Protein AF-0000000076551153 (afdb_homodimer)

Organism: NCBI:txid570835

Solvent-accessible surface area (backbone atoms only — not comparable to full-atom values): 17740 Å² total; per-residue (Å²): 111,58,54,55,41,50,50,52,33,38,46,48,10,35,42,33,44,50,37,38,56,38,53,56,90,49,61,92,62,43,50,71,40,68,90,47,64,82,49,70,23,49,37,53,44,45,47,47,38,35,36,40,48,44,48,53,45,27,34,57,72,51,81,82,66,78,67,81,90,59,59,58,71,55,32,55,52,46,38,28,50,52,51,41,51,49,38,49,40,40,61,71,58,54,58,64,54,94,56,51,73,65,43,47,45,47,11,43,52,43,50,39,36,14,49,29,26,36,38,34,49,49,26,20,60,71,72,54,58,62,78,79,64,42,49,69,66,40,81,73,42,63,86,53,30,54,84,86,56,73,73,82,41,68,51,62,93,77,49,84,79,63,131,111,58,54,56,41,51,50,50,34,38,45,48,10,35,41,34,44,49,38,40,57,36,53,57,90,50,60,91,64,42,49,70,39,68,90,47,63,82,50,71,23,49,37,54,43,46,48,46,38,35,37,40,50,43,47,53,44,27,33,56,73,51,80,82,66,79,68,78,90,58,59,58,70,56,30,55,53,48,37,28,49,51,51,41,51,48,39,48,38,42,61,71,59,54,57,64,55,95,55,51,74,66,42,46,44,48,10,42,51,42,50,39,35,14,49,29,26,36,39,35,50,49,26,21,58,72,74,53,59,61,78,80,64,41,48,69,66,40,84,72,42,63,85,53,31,54,84,86,56,72,74,82,38,69,52,62,93,73,54,83,78,63,130

Nearest PDB structures (foldseek):
  2f22-assembly1_A  TM=7.184E-01  e=1.800E-02  Halalkalibacterium halodurans
  6iz2-assembly1_A  TM=7.669E-01  e=1.111E-01  Deinococcus radiodurans R1 = ATCC 13939 = DSM 20539
  2qe9-assembly1_B  TM=7.394E-01  e=1.685E-01  Bacillus subtilis
  2qe9-assembly1_A  TM=6.259E-01  e=8.447E-01  Bacillus subtilis
  5cog-assembly1_A  TM=4.118E-01  e=4.020E+00  Saccharomyces cerevisiae

Sequence (326 aa):
MDEKRMMLRHFLAALAYRTQKALRDAPPDFADFRAGGKVRTPHELVSHMDSVLGYSRTFFIGGSYRPPVLPFNDAVAHFHEIVEDLARHLEQGSEFQGITAEVLLQGPFSDAMTHAGQLAMLRRLAGDPVAPENFIFAAIHPENLGPDQPLPVSPDKDWPEKPMDEKRMMLRHFLAALAYRTQKALRDAPPDFADFRAGGKVRTPHELVSHMDSVLGYSRTFFIGGSYRPPVLPFNDAVAHFHEIVEDLARHLEQGSEFQGITAEVLLQGPFSDAMTHAGQLAMLRRLAGDPVAPENFIFAAIHPENLGPDQPLPVSPDKDWPEKP

pLDDT: mean 93.08, std 12.59, range [37.78, 98.88]

InterPro domains:
  IPR034660 DinB/YfiT-like putative metalloenzymes [SSF109854] (1-130)

Secondary structure (DSSP, 8-state):
--HHHHHHHHHHHHHHHHHHHHHTT--TTGGG---STTPPPHHHHHHHHHHHHHHHHHHHH-S--------HHHHHHHHHHHHHHHHHHHHHTPPPSS--HHHHIIIIIHHHHHHHHHHHHHHHHTT-PPPP--TTSS---TT--SS-PPPP----TT-TT--/--HHHHHHHHHHHHHHHHHHHHHTT--TTGGG---STTPPPHHHHHHHHHHHHHHHHHHHH-S--------HHHHHHHHHHHHHHHHHHHHHTPPPSS--HHHHIIIIIHHHHHHHHHHHHHHHHTT-PPPP--TTSS---TT--SS-PPPP----TT-TT--

Foldseek 3Di:
DDPLLVVVLLLLLVLLQLLLLLVPPFDPCQQVDDLDPPDDGVQRLLQVLLQLLQQLVCQQVNDDDDGDDDPRVVSNQVSLVSSVVSNVSSVVVGDGHPDDSVCSCVGSSVVSSVSSVVSQVSSVSVVHHRDDADCVPAPGDSVDSGSPGDDGDPPDPPPPVDD/DDPLLVVVLLLLLVLLQLLLLLVPPFDPCQQVDDLDPPDDGVQRLLQVLLQLLQQLVCQQVNDDDDGDDDPRVVSNQSSLVSSVVSNVSSVVVGDGHPDDSVCSCVGSSVVSSVSSVVSQVSSVSVVHHRDDADCVPAPGDSVDSGSPGDDGDHDDPPPPVHD

Radius of gyration: 18.29 Å; Cα contacts (8 Å, |Δi|>4): 482; chains: 2; bounding box: 44×49×40 Å

Structure (mmCIF, N/CA/C/O backbone):
data_AF-0000000076551153-model_v1
#
loop_
_entity.id
_entity.type
_entity.pdbx_description
1 polymer 'DinB family protein'
#
loop_
_atom_site.group_PDB
_atom_site.id
_atom_site.type_symbol
_atom_site.label_atom_id
_atom_site.label_alt_id
_atom_site.label_comp_id
_atom_site.label_asym_id
_atom_site.label_entity_id
_atom_site.label_seq_id
_atom_site.pdbx_PDB_ins_code
_atom_site.Cartn_x
_atom_site.Cartn_y
_atom_site.Cartn_z
_atom_site.occupancy
_atom_site.B_iso_or_equiv
_atom_site.auth_seq_id
_atom_site.auth_comp_id
_atom_site.auth_asym_id
_atom_site.auth_atom_id
_atom_site.pdbx_PDB_model_num
ATOM 1 N N . MET A 1 1 ? -22.734 -8.797 -5.906 1 88.81 1 MET A N 1
ATOM 2 C CA . MET A 1 1 ? -21.578 -8.656 -5.035 1 88.81 1 MET A CA 1
ATOM 3 C C . MET A 1 1 ? -21.859 -7.695 -3.889 1 88.81 1 MET A C 1
ATOM 5 O O . MET A 1 1 ? -22.422 -6.621 -4.102 1 88.81 1 MET A O 1
ATOM 9 N N . ASP A 1 2 ? -21.578 -8.219 -2.723 1 94.12 2 ASP A N 1
ATOM 10 C CA . ASP A 1 2 ? -21.766 -7.309 -1.599 1 94.12 2 ASP A CA 1
ATOM 11 C C . ASP A 1 2 ? -20.734 -6.18 -1.626 1 94.12 2 ASP A C 1
ATOM 13 O O . ASP A 1 2 ? -19.734 -6.266 -2.344 1 94.12 2 ASP A O 1
ATOM 17 N N . GLU A 1 3 ? -20.953 -5.133 -0.89 1 97.25 3 GLU A N 1
ATOM 18 C CA . GLU A 1 3 ? -20.172 -3.9 -0.974 1 97.25 3 GLU A CA 1
ATOM 19 C C . GLU A 1 3 ? -18.719 -4.125 -0.526 1 97.25 3 GLU A C 1
ATOM 21 O O . GLU A 1 3 ? -17.797 -3.498 -1.048 1 97.25 3 GLU A O 1
ATOM 26 N N . LYS A 1 4 ? -18.531 -4.984 0.473 1 98.12 4 LYS A N 1
ATOM 27 C CA . LYS A 1 4 ? -17.156 -5.277 0.911 1 98.12 4 LYS A CA 1
ATOM 28 C C . LYS A 1 4 ? -16.359 -5.938 -0.205 1 98.12 4 LYS A C 1
ATOM 30 O O . LYS A 1 4 ? -15.203 -5.57 -0.444 1 98.12 4 LYS A O 1
ATOM 35 N N . ARG A 1 5 ? -16.969 -6.836 -0.904 1 98.12 5 ARG A N 1
ATOM 36 C CA . ARG A 1 5 ? -16.312 -7.516 -2.021 1 98.12 5 ARG A CA 1
ATOM 37 C C . ARG A 1 5 ? -16.047 -6.551 -3.172 1 98.12 5 ARG A C 1
ATOM 39 O O . ARG A 1 5 ? -15.031 -6.656 -3.852 1 98.12 5 ARG A O 1
ATOM 46 N N . MET A 1 6 ? -16.953 -5.633 -3.385 1 98.06 6 MET A N 1
ATOM 47 C CA . MET A 1 6 ? -16.75 -4.621 -4.418 1 98.06 6 MET A CA 1
ATOM 48 C C . MET A 1 6 ? -15.508 -3.777 -4.121 1 98.06 6 MET A C 1
ATOM 50 O O . MET A 1 6 ? -14.719 -3.482 -5.02 1 98.06 6 MET A O 1
ATOM 54 N N . MET A 1 7 ? -15.328 -3.463 -2.834 1 98.62 7 MET A N 1
ATOM 55 C CA . MET A 1 7 ? -14.172 -2.668 -2.422 1 98.62 7 MET A CA 1
ATOM 56 C C . MET A 1 7 ? -12.883 -3.463 -2.578 1 98.62 7 MET A C 1
ATOM 58 O O . MET A 1 7 ? -11.867 -2.926 -3.025 1 98.62 7 MET A O 1
ATOM 62 N N . LEU A 1 8 ? -12.961 -4.73 -2.232 1 98.81 8 LEU A N 1
ATOM 63 C CA . LEU A 1 8 ? -11.789 -5.59 -2.371 1 98.81 8 LEU A CA 1
ATOM 64 C C . LEU A 1 8 ? -11.398 -5.742 -3.836 1 98.81 8 LEU A C 1
ATOM 66 O O . LEU A 1 8 ? -10.211 -5.684 -4.176 1 98.81 8 LEU A O 1
ATOM 70 N N . ARG A 1 9 ? -12.383 -5.949 -4.66 1 98.69 9 ARG A N 1
ATOM 71 C CA . ARG A 1 9 ? -12.117 -6.098 -6.09 1 98.69 9 ARG A CA 1
ATOM 72 C C . ARG A 1 9 ? -11.531 -4.816 -6.676 1 98.69 9 ARG A C 1
ATOM 74 O O . ARG A 1 9 ? -10.602 -4.863 -7.484 1 98.69 9 ARG A O 1
ATOM 81 N N . HIS A 1 10 ? -12.062 -3.717 -6.316 1 98.75 10 HIS A N 1
ATOM 82 C CA . HIS A 1 10 ? -11.539 -2.434 -6.77 1 98.75 10 HIS A CA 1
ATOM 83 C C . HIS A 1 10 ? -10.109 -2.215 -6.277 1 98.75 10 HIS A C 1
ATOM 85 O O . HIS A 1 10 ? -9.273 -1.679 -7.004 1 98.75 10 HIS A O 1
ATOM 91 N N . PHE A 1 11 ? -9.828 -2.639 -5.066 1 98.88 11 PHE A N 1
ATOM 92 C CA . PHE A 1 11 ? -8.484 -2.549 -4.516 1 98.88 11 PHE A CA 1
ATOM 93 C C . PHE A 1 11 ? -7.5 -3.373 -5.34 1 98.88 11 PHE A C 1
ATOM 95 O O . PHE A 1 11 ? -6.379 -2.934 -5.605 1 98.88 11 PHE A O 1
ATOM 102 N N . LEU A 1 12 ? -7.957 -4.535 -5.742 1 98.88 12 LEU A N 1
ATOM 103 C CA . LEU A 1 12 ? -7.117 -5.375 -6.586 1 98.88 12 LEU A CA 1
ATOM 104 C C . LEU A 1 12 ? -6.824 -4.688 -7.918 1 98.88 12 LEU A C 1
ATOM 106 O O . LEU A 1 12 ? -5.727 -4.816 -8.461 1 98.88 12 LEU A O 1
ATOM 110 N N . ALA A 1 13 ? -7.797 -3.975 -8.43 1 98.81 13 ALA A N 1
ATOM 111 C CA . ALA A 1 13 ? -7.578 -3.211 -9.656 1 98.81 13 ALA A CA 1
ATOM 112 C C . ALA A 1 13 ? -6.547 -2.109 -9.438 1 98.81 13 ALA A C 1
ATOM 114 O O . ALA A 1 13 ? -5.68 -1.886 -10.289 1 98.81 13 ALA A O 1
ATOM 115 N N . ALA A 1 14 ? -6.648 -1.441 -8.328 1 98.75 14 ALA A N 1
ATOM 116 C CA . ALA A 1 14 ? -5.668 -0.414 -7.992 1 98.75 14 ALA A CA 1
ATOM 117 C C . ALA A 1 14 ? -4.273 -1.017 -7.84 1 98.75 14 ALA A C 1
ATOM 119 O O . ALA A 1 14 ? -3.281 -0.418 -8.266 1 98.75 14 ALA A O 1
ATOM 120 N N . LEU A 1 15 ? -4.203 -2.18 -7.227 1 98.88 15 LEU A N 1
ATOM 121 C CA . LEU A 1 15 ? -2.943 -2.898 -7.059 1 98.88 15 LEU A CA 1
ATOM 122 C C . LEU A 1 15 ? -2.326 -3.24 -8.414 1 98.88 15 LEU A C 1
ATOM 124 O O . LEU A 1 15 ? -1.136 -3.008 -8.633 1 98.88 15 LEU A O 1
ATOM 128 N N . ALA A 1 16 ? -3.162 -3.77 -9.289 1 98.75 16 ALA A N 1
ATOM 129 C CA . ALA A 1 16 ? -2.695 -4.105 -10.633 1 98.75 16 ALA A CA 1
ATOM 130 C C . ALA A 1 16 ? -2.16 -2.869 -11.352 1 98.75 16 ALA A C 1
ATOM 132 O O . ALA A 1 16 ? -1.085 -2.91 -11.953 1 98.75 16 ALA A O 1
ATOM 133 N N . TYR A 1 17 ? -2.859 -1.813 -11.25 1 98.44 17 TYR A N 1
ATOM 134 C CA . TYR A 1 17 ? -2.516 -0.561 -11.914 1 98.44 17 TYR A CA 1
ATOM 135 C C . TYR A 1 17 ? -1.183 -0.023 -11.406 1 98.44 17 TYR A C 1
ATOM 137 O O . TYR A 1 17 ? -0.283 0.271 -12.203 1 98.44 17 TYR A O 1
ATOM 145 N N . ARG A 1 18 ? -1.032 0.07 -10.109 1 98.12 18 ARG A N 1
ATOM 146 C CA . ARG A 1 18 ? 0.163 0.66 -9.516 1 98.12 18 ARG A CA 1
ATOM 147 C C . ARG A 1 18 ? 1.383 -0.225 -9.742 1 98.12 18 ARG A C 1
ATOM 149 O O . ARG A 1 18 ? 2.488 0.278 -9.961 1 98.12 18 ARG A O 1
ATOM 156 N N . THR A 1 19 ? 1.166 -1.536 -9.648 1 98.56 19 THR A N 1
ATOM 157 C CA . THR A 1 19 ? 2.27 -2.457 -9.898 1 98.56 19 THR A CA 1
ATOM 158 C C . THR A 1 19 ? 2.75 -2.346 -11.344 1 98.56 19 THR A C 1
ATOM 160 O O . THR A 1 19 ? 3.951 -2.225 -11.594 1 98.56 19 THR A O 1
ATOM 163 N N . GLN A 1 20 ? 1.791 -2.318 -12.211 1 97.25 20 GLN A N 1
ATOM 164 C CA . GLN A 1 20 ? 2.148 -2.246 -13.625 1 97.25 20 GLN A CA 1
ATOM 165 C C . GLN A 1 20 ? 2.807 -0.91 -13.961 1 97.25 20 GLN A C 1
ATOM 167 O O . GLN A 1 20 ? 3.703 -0.846 -14.805 1 97.25 20 GLN A O 1
ATOM 172 N N . LYS A 1 21 ? 2.344 0.134 -13.375 1 95.94 21 LYS A N 1
ATOM 173 C CA . LYS A 1 21 ? 2.955 1.447 -13.555 1 95.94 21 LYS A CA 1
ATOM 174 C C . LYS A 1 21 ? 4.438 1.421 -13.195 1 95.94 21 LYS A C 1
ATOM 176 O O . LYS A 1 21 ? 5.258 2.049 -13.867 1 95.94 21 LYS A O 1
ATOM 181 N N . ALA A 1 22 ? 4.809 0.698 -12.164 1 97.06 22 ALA A N 1
ATOM 182 C CA . ALA A 1 22 ? 6.199 0.606 -11.719 1 97.06 22 ALA A CA 1
ATOM 183 C C . ALA A 1 22 ? 7.02 -0.275 -12.656 1 97.06 22 ALA A C 1
ATOM 185 O O . ALA A 1 22 ? 8.234 -0.099 -12.781 1 97.06 22 ALA A O 1
ATOM 186 N N . LEU A 1 23 ? 6.371 -1.173 -13.32 1 97.56 23 LEU A N 1
ATOM 187 C CA . LEU A 1 23 ? 7.09 -2.17 -14.102 1 97.56 23 LEU A CA 1
ATOM 188 C C . LEU A 1 23 ? 7.16 -1.764 -15.57 1 97.56 23 LEU A C 1
ATOM 190 O O . LEU A 1 23 ? 8.094 -2.146 -16.281 1 97.56 23 LEU A O 1
ATOM 194 N N . ARG A 1 24 ? 6.176 -1.037 -15.969 1 94.38 24 ARG A N 1
ATOM 195 C CA . ARG A 1 24 ? 6.07 -0.656 -17.375 1 94.38 24 ARG A CA 1
ATOM 196 C C . ARG A 1 24 ? 7.297 0.133 -17.812 1 94.38 24 ARG A C 1
ATOM 198 O O . ARG A 1 24 ? 7.738 1.049 -17.125 1 94.38 24 ARG A O 1
ATOM 205 N N . ASP A 1 25 ? 7.895 -0.261 -18.938 1 92.56 25 ASP A N 1
ATOM 206 C CA . ASP A 1 25 ? 9 0.425 -19.594 1 92.56 25 ASP A CA 1
ATOM 207 C C . ASP A 1 25 ? 10.219 0.508 -18.672 1 92.56 25 ASP A C 1
ATOM 209 O O . ASP A 1 25 ? 11.008 1.446 -18.766 1 92.56 25 ASP A O 1
ATOM 213 N N . ALA A 1 26 ? 10.25 -0.436 -17.766 1 93.88 26 ALA A N 1
ATOM 214 C CA . ALA A 1 26 ? 11.422 -0.476 -16.891 1 93.88 26 ALA A CA 1
ATOM 215 C C . ALA A 1 26 ? 12.688 -0.791 -17.688 1 93.88 26 ALA A C 1
ATOM 217 O O . ALA A 1 26 ? 12.625 -1.484 -18.703 1 93.88 26 ALA A O 1
ATOM 218 N N . PRO A 1 27 ? 13.781 -0.259 -17.188 1 94.06 27 PRO A N 1
ATOM 219 C CA . PRO A 1 27 ? 15.031 -0.566 -17.891 1 94.06 27 PRO A CA 1
ATOM 220 C C . PRO A 1 27 ? 15.32 -2.062 -17.953 1 94.06 27 PRO A C 1
ATOM 222 O O . PRO A 1 27 ? 14.828 -2.822 -17.109 1 94.06 27 PRO A O 1
ATOM 225 N N . PRO A 1 28 ? 16.141 -2.516 -18.891 1 91.38 28 PRO A N 1
ATOM 226 C CA . PRO A 1 28 ? 16.406 -3.941 -19.109 1 91.38 28 PRO A CA 1
ATOM 227 C C . PRO A 1 28 ? 16.969 -4.633 -17.875 1 91.38 28 PRO A C 1
ATOM 229 O O . PRO A 1 28 ? 16.672 -5.809 -17.625 1 91.38 28 PRO A O 1
ATOM 232 N N . ASP A 1 29 ? 17.75 -4.02 -17.031 1 95.25 29 ASP A N 1
ATOM 233 C CA . ASP A 1 29 ? 18.375 -4.68 -15.891 1 95.25 29 ASP A CA 1
ATOM 234 C C . ASP A 1 29 ? 17.594 -4.414 -14.602 1 95.25 29 ASP A C 1
ATOM 236 O O . ASP A 1 29 ? 18.062 -4.742 -13.516 1 95.25 29 ASP A O 1
ATOM 240 N N . PHE A 1 30 ? 16.375 -3.943 -14.742 1 97.81 30 PHE A N 1
ATOM 241 C CA . PHE A 1 30 ? 15.594 -3.559 -13.57 1 97.81 30 PHE A CA 1
ATOM 242 C C . PHE A 1 30 ? 15.234 -4.781 -12.734 1 97.81 30 PHE A C 1
ATOM 244 O O . PHE A 1 30 ? 15.273 -4.73 -11.5 1 97.81 30 PHE A O 1
ATOM 251 N N . ALA A 1 31 ? 14.961 -5.84 -13.367 1 98 31 ALA A N 1
ATOM 252 C CA . ALA A 1 31 ? 14.523 -7.059 -12.695 1 98 31 ALA A CA 1
ATOM 253 C C . ALA A 1 31 ? 15.547 -7.504 -11.648 1 98 31 ALA A C 1
ATOM 255 O O . ALA A 1 31 ? 15.172 -8.016 -10.586 1 98 31 ALA A O 1
ATOM 256 N N . ASP A 1 32 ? 16.812 -7.211 -11.93 1 97.62 32 ASP A N 1
ATOM 257 C CA . ASP A 1 32 ? 17.875 -7.719 -11.078 1 97.62 32 ASP A CA 1
ATOM 258 C C . ASP A 1 32 ? 18.516 -6.59 -10.273 1 97.62 32 ASP A C 1
ATOM 260 O O . ASP A 1 32 ? 19.531 -6.801 -9.594 1 97.62 32 ASP A O 1
ATOM 264 N N . PHE A 1 33 ? 17.938 -5.402 -10.391 1 97.69 33 PHE A N 1
ATOM 265 C CA . PHE A 1 33 ? 18.484 -4.254 -9.68 1 97.69 33 PHE A CA 1
ATOM 266 C C . PHE A 1 33 ? 18.531 -4.516 -8.18 1 97.69 33 PHE A C 1
ATOM 268 O O . PHE A 1 33 ? 17.547 -4.961 -7.594 1 97.69 33 PHE A O 1
ATOM 275 N N . ARG A 1 34 ? 19.688 -4.242 -7.602 1 97.06 34 ARG A N 1
ATOM 276 C CA . ARG A 1 34 ? 19.875 -4.387 -6.164 1 97.06 34 ARG A CA 1
ATOM 277 C C . ARG A 1 34 ? 20.172 -3.037 -5.512 1 97.06 34 ARG A C 1
ATOM 279 O O . ARG A 1 34 ? 21.188 -2.408 -5.816 1 97.06 34 ARG A O 1
ATOM 286 N N . ALA A 1 35 ? 19.344 -2.598 -4.664 1 95.25 35 ALA A N 1
ATOM 287 C CA . ALA A 1 35 ? 19.516 -1.311 -3.998 1 95.25 35 ALA A CA 1
ATOM 288 C C . ALA A 1 35 ? 20.484 -1.424 -2.824 1 95.25 35 ALA A C 1
ATOM 290 O O . ALA A 1 35 ? 20.969 -0.414 -2.322 1 95.25 35 ALA A O 1
ATOM 291 N N . GLY A 1 36 ? 20.734 -2.678 -2.389 1 91.19 36 GLY A N 1
ATOM 292 C CA . GLY A 1 36 ? 21.578 -2.896 -1.217 1 91.19 36 GLY A CA 1
ATOM 293 C C . GLY A 1 36 ? 20.766 -3.248 0.024 1 91.19 36 GLY A C 1
ATOM 294 O O . GLY A 1 36 ? 19.547 -3.4 -0.04 1 91.19 36 GLY A O 1
ATOM 295 N N . GLY A 1 37 ? 21.422 -3.627 1.175 1 87.5 37 GLY A N 1
ATOM 296 C CA . GLY A 1 37 ? 20.797 -3.873 2.465 1 87.5 37 GLY A CA 1
ATOM 297 C C . GLY A 1 37 ? 19.969 -5.137 2.494 1 87.5 37 GLY A C 1
ATOM 298 O O . GLY A 1 37 ? 19.062 -5.27 3.318 1 87.5 37 GLY A O 1
ATOM 299 N N . LYS A 1 38 ? 20.062 -5.988 1.479 1 90.94 38 LYS A N 1
ATOM 300 C CA . LYS A 1 38 ? 19.297 -7.227 1.385 1 90.94 38 LYS A CA 1
ATOM 301 C C . LYS A 1 38 ? 17.844 -6.949 0.985 1 90.94 38 LYS A C 1
ATOM 303 O O . LYS A 1 38 ? 16.953 -7.742 1.285 1 90.94 38 LYS A O 1
ATOM 308 N N . VAL A 1 39 ? 17.703 -5.781 0.42 1 95.31 39 VAL A N 1
ATOM 309 C CA . VAL A 1 39 ? 16.422 -5.473 -0.177 1 95.31 39 VAL A CA 1
ATOM 310 C C . VAL A 1 39 ? 16.172 -6.391 -1.372 1 95.31 39 VAL A C 1
ATOM 312 O O . VAL A 1 39 ? 17.062 -6.641 -2.172 1 95.31 39 VAL A O 1
ATOM 315 N N . ARG A 1 40 ? 14.984 -6.895 -1.457 1 96.94 40 ARG A N 1
ATOM 316 C CA . ARG A 1 40 ? 14.594 -7.73 -2.588 1 96.94 40 ARG A CA 1
ATOM 317 C C . ARG A 1 40 ? 14.75 -6.98 -3.904 1 96.94 40 ARG A C 1
ATOM 319 O O . ARG A 1 40 ? 14.477 -5.781 -3.98 1 96.94 40 ARG A O 1
ATOM 326 N N . THR A 1 41 ? 15.195 -7.766 -4.902 1 98.31 41 THR A N 1
ATOM 327 C CA . THR A 1 41 ? 15.156 -7.223 -6.258 1 98.31 41 THR A CA 1
ATOM 328 C C . THR A 1 41 ? 13.719 -7.098 -6.75 1 98.31 41 THR A C 1
ATOM 330 O O . THR A 1 41 ? 12.805 -7.691 -6.176 1 98.31 41 THR A O 1
ATOM 333 N N . PRO A 1 42 ? 13.539 -6.277 -7.84 1 98.69 42 PRO A N 1
ATOM 334 C CA . PRO A 1 42 ? 12.188 -6.23 -8.406 1 98.69 42 PRO A CA 1
ATOM 335 C C . PRO A 1 42 ? 11.641 -7.613 -8.758 1 98.69 42 PRO A C 1
ATOM 337 O O . PRO A 1 42 ? 10.469 -7.898 -8.516 1 98.69 42 PRO A O 1
ATOM 340 N N . HIS A 1 43 ? 12.477 -8.492 -9.273 1 98.56 43 HIS A N 1
ATOM 341 C CA . HIS A 1 43 ? 12.055 -9.852 -9.578 1 98.56 43 HIS A CA 1
ATOM 342 C C . HIS A 1 43 ? 11.609 -10.594 -8.32 1 98.56 43 HIS A C 1
ATOM 344 O O . HIS A 1 43 ? 10.531 -11.195 -8.297 1 98.56 43 HIS A O 1
ATOM 350 N N . GLU A 1 44 ? 12.391 -10.469 -7.305 1 98.06 44 GLU A N 1
ATOM 351 C CA . GLU A 1 44 ? 12.07 -11.109 -6.031 1 98.06 44 GLU A CA 1
ATOM 352 C C . GLU A 1 44 ? 10.789 -10.531 -5.426 1 98.06 44 GLU A C 1
ATOM 354 O O . GLU A 1 44 ? 10 -11.258 -4.824 1 98.06 44 GLU A O 1
ATOM 359 N N . LEU A 1 45 ? 10.609 -9.234 -5.586 1 98.38 45 LEU A N 1
ATOM 360 C CA . LEU A 1 45 ? 9.43 -8.57 -5.043 1 98.38 45 LEU A CA 1
ATOM 361 C C . LEU A 1 45 ? 8.164 -9.055 -5.746 1 98.38 45 LEU A C 1
ATOM 363 O O . LEU A 1 45 ? 7.168 -9.375 -5.094 1 98.38 45 LEU A O 1
ATOM 367 N N . VAL A 1 46 ? 8.219 -9.109 -7.043 1 98.5 46 VAL A N 1
ATOM 368 C CA . VAL A 1 46 ? 7.066 -9.586 -7.805 1 98.5 46 VAL A CA 1
ATOM 369 C C . VAL A 1 46 ? 6.746 -11.023 -7.418 1 98.5 46 VAL A C 1
ATOM 371 O O . VAL A 1 46 ? 5.578 -11.375 -7.219 1 98.5 46 VAL A O 1
ATOM 374 N N . SER A 1 47 ? 7.773 -11.828 -7.27 1 97.94 47 SER A N 1
ATOM 375 C CA . SER A 1 47 ? 7.586 -13.203 -6.84 1 97.94 47 SER A CA 1
ATOM 376 C C . SER A 1 47 ? 6.973 -13.273 -5.445 1 97.94 47 SER A C 1
ATOM 378 O O . SER A 1 47 ? 6.109 -14.117 -5.18 1 97.94 47 SER A O 1
ATOM 380 N N . HIS A 1 48 ? 7.414 -12.406 -4.59 1 97.06 48 HIS A N 1
ATOM 381 C CA . HIS A 1 48 ? 6.863 -12.367 -3.24 1 97.06 48 HIS A CA 1
ATOM 382 C C . HIS A 1 48 ? 5.398 -11.945 -3.252 1 97.06 48 HIS A C 1
ATOM 384 O O . HIS A 1 48 ? 4.586 -12.477 -2.5 1 97.06 48 HIS A O 1
ATOM 390 N N . MET A 1 49 ? 5.066 -10.961 -4.078 1 98.06 49 MET A N 1
ATOM 391 C CA . MET A 1 49 ? 3.672 -10.555 -4.223 1 98.06 49 MET A CA 1
ATOM 392 C C . MET A 1 49 ? 2.801 -11.719 -4.668 1 98.06 49 MET A C 1
ATOM 394 O O . MET A 1 49 ? 1.688 -11.898 -4.172 1 98.06 49 MET A O 1
ATOM 398 N N . ASP A 1 50 ? 3.363 -12.492 -5.578 1 95.75 50 ASP A N 1
ATOM 399 C CA . ASP A 1 50 ? 2.668 -13.688 -6.027 1 95.75 50 ASP A CA 1
ATOM 400 C C . ASP A 1 50 ? 2.43 -14.656 -4.867 1 95.75 50 ASP A C 1
ATOM 402 O O . ASP A 1 50 ? 1.343 -15.227 -4.738 1 95.75 50 ASP A O 1
ATOM 406 N N . SER A 1 51 ? 3.414 -14.82 -4.086 1 95.38 51 SER A N 1
ATOM 407 C CA . SER A 1 51 ? 3.316 -15.711 -2.93 1 95.38 51 SER A CA 1
ATOM 408 C C . SER A 1 51 ? 2.234 -15.242 -1.963 1 95.38 51 SER A C 1
ATOM 410 O O . SER A 1 51 ? 1.407 -16.031 -1.515 1 95.38 51 SER A O 1
ATOM 412 N N . VAL A 1 52 ? 2.203 -14.008 -1.652 1 96.62 52 VAL A N 1
ATOM 413 C CA . VAL A 1 52 ? 1.271 -13.422 -0.7 1 96.62 52 VAL A CA 1
ATOM 414 C C . VAL A 1 52 ? -0.154 -13.523 -1.24 1 96.62 52 VAL A C 1
ATOM 416 O O . VAL A 1 52 ? -1.072 -13.914 -0.517 1 96.62 52 VAL A O 1
ATOM 419 N N . LEU A 1 53 ? -0.356 -13.195 -2.486 1 97.88 53 LEU A N 1
ATOM 420 C CA . LEU A 1 53 ? -1.677 -13.227 -3.105 1 97.88 53 LEU A CA 1
ATOM 421 C C . LEU A 1 53 ? -2.143 -14.656 -3.334 1 97.88 53 LEU A C 1
ATOM 423 O O . LEU A 1 53 ? -3.33 -14.961 -3.191 1 97.88 53 LEU A O 1
ATOM 427 N N . GLY A 1 54 ? -1.152 -15.5 -3.75 1 96.56 54 GLY A N 1
ATOM 428 C CA . GLY A 1 54 ? -1.485 -16.906 -3.84 1 96.56 54 GLY A CA 1
ATOM 429 C C . GLY A 1 54 ? -1.957 -17.5 -2.523 1 96.56 54 GLY A C 1
ATOM 430 O O . GLY A 1 54 ? -2.912 -18.281 -2.492 1 96.56 54 GLY A O 1
ATOM 431 N N . TYR A 1 55 ? -1.302 -17.094 -1.474 1 94.75 55 TYR A N 1
ATOM 4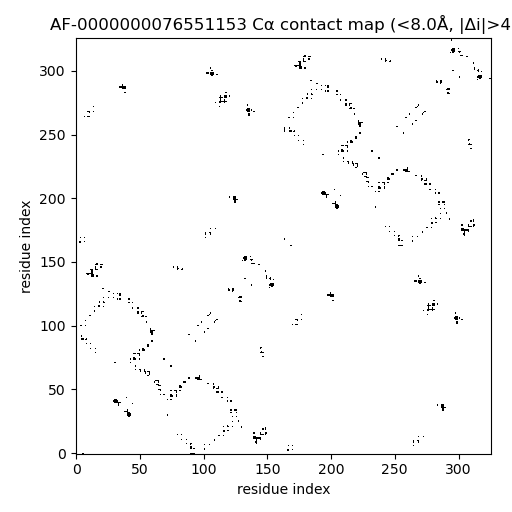32 C CA . TYR A 1 55 ? -1.729 -17.5 -0.138 1 94.75 55 TYR A CA 1
ATOM 433 C C . TYR A 1 55 ? -3.145 -17.016 0.151 1 94.75 55 TYR A C 1
ATOM 435 O O . TYR A 1 55 ? -3.949 -17.75 0.736 1 94.75 55 TYR A O 1
ATOM 443 N N . SER A 1 56 ? -3.465 -15.828 -0.24 1 96.44 56 SER A N 1
ATOM 444 C CA . SER A 1 56 ? -4.805 -15.281 -0.037 1 96.44 56 SER A CA 1
ATOM 445 C C . SER A 1 56 ? -5.855 -16.109 -0.758 1 96.44 56 SER A C 1
ATOM 447 O O . SER A 1 56 ? -6.984 -16.25 -0.28 1 96.44 56 SER A O 1
ATOM 449 N N . ARG A 1 57 ? -5.496 -16.656 -1.9 1 96.56 57 ARG A N 1
ATOM 450 C CA . ARG A 1 57 ? -6.398 -17.484 -2.688 1 96.56 57 ARG A CA 1
ATOM 451 C C . ARG A 1 57 ? -6.855 -18.703 -1.895 1 96.56 57 ARG A C 1
ATOM 453 O O . ARG A 1 57 ? -7.984 -19.172 -2.053 1 96.56 57 ARG A O 1
ATOM 460 N N . THR A 1 58 ? -6.043 -19.156 -0.994 1 96.19 58 THR A N 1
ATOM 461 C CA . THR A 1 58 ? -6.352 -20.359 -0.232 1 96.19 58 THR A CA 1
ATOM 462 C C . THR A 1 58 ? -7.527 -20.109 0.709 1 96.19 58 THR A C 1
ATOM 464 O O . THR A 1 58 ? -8.18 -21.062 1.147 1 96.19 58 THR A O 1
ATOM 467 N N . PHE A 1 59 ? -7.832 -18.891 0.986 1 96.75 59 PHE A N 1
ATOM 468 C CA . PHE A 1 59 ? -8.961 -18.578 1.851 1 96.75 59 PHE A CA 1
ATOM 469 C C . PHE A 1 59 ? -10.273 -18.641 1.08 1 96.75 59 PHE A C 1
ATOM 471 O O . PHE A 1 59 ? -11.352 -18.516 1.665 1 96.75 59 PHE A O 1
ATOM 478 N N . PHE A 1 60 ? -10.195 -18.828 -0.221 1 97.06 60 PHE A N 1
ATOM 479 C CA . PHE A 1 60 ? -11.383 -19.016 -1.044 1 97.06 60 PHE A CA 1
ATOM 480 C C . PHE A 1 60 ? -11.57 -20.484 -1.398 1 97.06 60 PHE A C 1
ATOM 482 O O . PHE A 1 60 ? -12.703 -20.984 -1.438 1 97.06 60 PHE A O 1
ATOM 489 N N . ILE A 1 61 ? -10.508 -21.188 -1.62 1 96.25 61 ILE A N 1
ATOM 490 C CA . ILE A 1 61 ? -10.641 -22.484 -2.273 1 96.25 61 ILE A CA 1
ATOM 491 C C . ILE A 1 61 ? -10.102 -23.578 -1.36 1 96.25 61 ILE A C 1
ATOM 493 O O . ILE A 1 61 ? -10.234 -24.766 -1.659 1 96.25 61 ILE A O 1
ATOM 497 N N . GLY A 1 62 ? -9.477 -23.234 -0.335 1 94.62 62 GLY A N 1
ATOM 498 C CA . GLY A 1 62 ? -8.875 -24.203 0.554 1 94.62 62 GLY A CA 1
ATOM 499 C C . GLY A 1 62 ? -7.516 -24.688 0.081 1 94.62 62 GLY A C 1
ATOM 500 O O . GLY A 1 62 ? -7.02 -24.234 -0.954 1 94.62 62 GLY A O 1
ATOM 501 N N . GLY A 1 63 ? -6.828 -25.344 0.967 1 93.5 63 GLY A N 1
ATOM 502 C CA . GLY A 1 63 ? -5.559 -25.953 0.61 1 93.5 63 GLY A CA 1
ATOM 503 C C . GLY A 1 63 ? -4.367 -25.062 0.891 1 93.5 63 GLY A C 1
ATOM 504 O O . GLY A 1 63 ? -4.379 -24.281 1.845 1 93.5 63 GLY A O 1
ATOM 505 N N . SER A 1 64 ? -3.277 -25.391 0.141 1 93.31 64 SER A N 1
ATOM 506 C CA . SER A 1 64 ? -2.021 -24.656 0.269 1 93.31 64 SER A CA 1
ATOM 507 C C . SER A 1 64 ? -1.585 -24.078 -1.069 1 93.31 64 SER A C 1
ATOM 509 O O . SER A 1 64 ? -2.143 -24.406 -2.115 1 93.31 64 SER A O 1
ATOM 511 N N . TYR A 1 65 ? -0.726 -23.094 -0.961 1 93.5 65 TYR A N 1
ATOM 512 C CA . TYR A 1 65 ? -0.207 -22.469 -2.17 1 93.5 65 TYR A CA 1
ATOM 513 C C . TYR A 1 65 ? 1.315 -22.531 -2.203 1 93.5 65 TYR A C 1
ATOM 515 O O . TYR A 1 65 ? 1.978 -22.172 -1.228 1 93.5 65 TYR A O 1
ATOM 523 N N . ARG A 1 66 ? 1.849 -23.047 -3.248 1 92.69 66 ARG A N 1
ATOM 524 C CA . ARG A 1 66 ? 3.279 -23.016 -3.531 1 92.69 66 ARG A CA 1
ATOM 525 C C . ARG A 1 66 ? 3.58 -22.109 -4.727 1 92.69 66 ARG A C 1
ATOM 527 O O . ARG A 1 66 ? 3.242 -22.453 -5.863 1 92.69 66 ARG A O 1
ATOM 534 N N . PRO A 1 67 ? 4.195 -21 -4.43 1 92.12 67 PRO A N 1
ATOM 535 C CA . PRO A 1 67 ? 4.465 -20.094 -5.551 1 92.12 67 PRO A CA 1
ATOM 536 C C . PRO A 1 67 ? 5.418 -20.703 -6.582 1 92.12 67 PRO A C 1
ATOM 538 O O . PRO A 1 67 ? 6.422 -21.328 -6.211 1 92.12 67 PRO A O 1
ATOM 541 N N . PRO A 1 68 ? 5.102 -20.5 -7.859 1 94.38 68 PRO A N 1
ATOM 542 C CA . PRO A 1 68 ? 6.023 -20.969 -8.898 1 94.38 68 PRO A CA 1
ATOM 543 C C . PRO A 1 68 ? 7.289 -20.109 -8.977 1 94.38 68 PRO A C 1
ATOM 545 O O . PRO A 1 68 ? 7.277 -18.938 -8.594 1 94.38 68 PRO A O 1
ATOM 548 N N . VAL A 1 69 ? 8.344 -20.781 -9.367 1 96.25 69 VAL A N 1
ATOM 549 C CA . VAL A 1 69 ? 9.562 -20.047 -9.711 1 96.25 69 VAL A CA 1
ATOM 550 C C . VAL A 1 69 ? 9.57 -19.734 -11.203 1 96.25 69 VAL A C 1
ATOM 552 O O . VAL A 1 69 ? 9.648 -20.641 -12.039 1 96.25 69 VAL A O 1
ATOM 555 N N . LEU A 1 70 ? 9.445 -18.453 -11.555 1 97.94 70 LEU A N 1
ATOM 556 C CA . LEU A 1 70 ? 9.281 -18.031 -12.938 1 97.94 70 LEU A CA 1
ATOM 557 C C . LEU A 1 70 ? 10.305 -16.969 -13.312 1 97.94 70 LEU A C 1
ATOM 559 O O . LEU A 1 70 ? 10.734 -16.188 -12.453 1 97.94 70 LEU A O 1
ATOM 563 N N . PRO A 1 71 ? 10.742 -16.969 -14.617 1 97.31 71 PRO A N 1
ATOM 564 C CA . PRO A 1 71 ? 11.477 -15.781 -15.07 1 97.31 71 PRO A CA 1
ATOM 565 C C . PRO A 1 71 ? 10.68 -14.492 -14.898 1 97.31 71 PRO A C 1
ATOM 567 O O . PRO A 1 71 ? 9.453 -14.539 -14.734 1 97.31 71 PRO A O 1
ATOM 570 N N . PHE A 1 72 ? 11.344 -13.367 -14.938 1 97.31 72 PHE A N 1
ATOM 571 C CA . PHE A 1 72 ? 10.773 -12.094 -14.539 1 97.31 72 PHE A CA 1
ATOM 572 C C . PHE A 1 72 ? 9.484 -11.805 -15.305 1 97.31 72 PHE A C 1
ATOM 574 O O . PHE A 1 72 ? 8.445 -11.531 -14.703 1 97.31 72 PHE A O 1
ATOM 581 N N . ASN A 1 73 ? 9.531 -11.891 -16.609 1 96.5 73 ASN A N 1
ATOM 582 C CA . ASN A 1 73 ? 8.367 -11.562 -17.422 1 96.5 73 ASN A CA 1
ATOM 583 C C . ASN A 1 73 ? 7.199 -12.508 -17.141 1 96.5 73 ASN A C 1
ATOM 585 O O . ASN A 1 73 ? 6.043 -12.086 -17.094 1 96.5 73 ASN A O 1
ATOM 589 N N . ASP A 1 74 ? 7.508 -13.758 -16.938 1 97.94 74 ASP A N 1
ATOM 590 C CA . ASP A 1 74 ? 6.48 -14.734 -16.594 1 97.94 74 ASP A CA 1
ATOM 591 C C . ASP A 1 74 ? 5.926 -14.484 -15.195 1 97.94 74 ASP A C 1
ATOM 593 O O . ASP A 1 74 ? 4.742 -14.719 -14.945 1 97.94 74 ASP A O 1
ATOM 597 N N . ALA A 1 75 ? 6.812 -14.055 -14.273 1 97.94 75 ALA A N 1
ATOM 598 C CA . ALA A 1 75 ? 6.379 -13.727 -12.922 1 97.94 75 ALA A CA 1
ATOM 599 C C . ALA A 1 75 ? 5.391 -12.562 -12.938 1 97.94 75 ALA A C 1
ATOM 601 O O . ALA A 1 75 ? 4.383 -12.586 -12.227 1 97.94 75 ALA A O 1
ATOM 602 N N . VAL A 1 76 ? 5.668 -11.562 -13.766 1 98.19 76 VAL A N 1
ATOM 603 C CA . VAL A 1 76 ? 4.781 -10.406 -13.891 1 98.19 76 VAL A CA 1
ATOM 604 C C . VAL A 1 76 ? 3.432 -10.859 -14.453 1 98.19 76 VAL A C 1
ATOM 606 O O . VAL A 1 76 ? 2.381 -10.469 -13.938 1 98.19 76 VAL A O 1
ATOM 609 N N . ALA A 1 77 ? 3.504 -11.672 -15.477 1 98 77 ALA A N 1
ATOM 610 C CA . ALA A 1 77 ? 2.27 -12.195 -16.062 1 98 77 ALA A CA 1
ATOM 611 C C . ALA A 1 77 ? 1.474 -12.992 -15.023 1 98 77 ALA A C 1
ATOM 613 O O . ALA A 1 77 ? 0.253 -12.844 -14.93 1 98 77 ALA A O 1
ATOM 614 N N . HIS A 1 78 ? 2.121 -13.812 -14.297 1 98.12 78 HIS A N 1
ATOM 615 C CA . HIS A 1 78 ? 1.465 -14.656 -13.305 1 98.12 78 HIS A CA 1
ATOM 616 C C . HIS A 1 78 ? 0.866 -13.82 -12.18 1 98.12 78 HIS A C 1
ATOM 618 O O . HIS A 1 78 ? -0.192 -14.156 -11.641 1 98.12 78 HIS A O 1
ATOM 624 N N . PHE A 1 79 ? 1.551 -12.75 -11.789 1 98.38 79 PHE A N 1
ATOM 625 C CA . PHE A 1 79 ? 0.996 -11.805 -10.828 1 98.38 79 PHE A CA 1
ATOM 626 C C . PHE A 1 79 ? -0.39 -11.336 -11.266 1 98.38 79 PHE A C 1
ATOM 628 O O . PHE A 1 79 ? -1.341 -11.391 -10.477 1 98.38 79 PHE A O 1
ATOM 635 N N . HIS A 1 80 ? -0.481 -10.938 -12.484 1 98.56 80 HIS A N 1
ATOM 636 C CA . HIS A 1 80 ? -1.765 -10.461 -12.992 1 98.56 80 HIS A CA 1
ATOM 637 C C . HIS A 1 80 ? -2.789 -11.594 -13.047 1 98.56 80 HIS A C 1
ATOM 639 O O . HIS A 1 80 ? -3.977 -11.367 -12.797 1 98.56 80 HIS A O 1
ATOM 645 N N . GLU A 1 81 ? -2.383 -12.781 -13.312 1 98.19 81 GLU A N 1
ATOM 646 C CA . GLU A 1 81 ? -3.279 -13.93 -13.336 1 98.19 81 GLU A CA 1
ATOM 647 C C . GLU A 1 81 ? -3.857 -14.203 -11.945 1 98.19 81 GLU A C 1
ATOM 649 O O . GLU A 1 81 ? -5.047 -14.5 -11.812 1 98.19 81 GLU A O 1
ATOM 654 N N . ILE A 1 82 ? -2.994 -14.164 -10.945 1 98.19 82 ILE A N 1
ATOM 655 C CA . ILE A 1 82 ? -3.457 -14.422 -9.586 1 98.19 82 ILE A CA 1
ATOM 656 C C . ILE A 1 82 ? -4.418 -13.312 -9.156 1 98.19 82 ILE A C 1
ATOM 658 O O . ILE A 1 82 ? -5.422 -13.586 -8.492 1 98.19 82 ILE A O 1
ATOM 662 N N . VAL A 1 83 ? -4.113 -12.031 -9.484 1 98.69 83 VAL A N 1
ATOM 663 C CA . VAL A 1 83 ? -4.996 -10.914 -9.172 1 98.69 83 VAL A CA 1
ATOM 664 C C . VAL A 1 83 ? -6.359 -11.133 -9.82 1 98.69 83 VAL A C 1
ATOM 666 O O . VAL A 1 83 ? -7.398 -10.961 -9.18 1 98.69 83 VAL A O 1
ATOM 669 N N . GLU A 1 84 ? -6.367 -11.586 -11.055 1 98.5 84 GLU A N 1
ATOM 670 C CA . GLU A 1 84 ? -7.609 -11.875 -11.766 1 98.5 84 GLU A CA 1
ATOM 671 C C . GLU A 1 84 ? -8.375 -13.016 -11.109 1 98.5 84 GLU A C 1
ATOM 673 O O . GLU A 1 84 ? -9.602 -12.969 -10.992 1 98.5 84 GLU A O 1
ATOM 678 N N . ASP A 1 85 ? -7.656 -14.016 -10.758 1 98.25 85 ASP A N 1
ATOM 679 C CA . ASP A 1 85 ? -8.273 -15.164 -10.102 1 98.25 85 ASP A CA 1
ATOM 680 C C . ASP A 1 85 ? -8.961 -14.75 -8.805 1 98.25 85 ASP A C 1
ATOM 682 O O . ASP A 1 85 ? -10.109 -15.125 -8.555 1 98.25 85 ASP A O 1
ATOM 686 N N . LEU A 1 86 ? -8.281 -14 -8.008 1 98.62 86 LEU A N 1
ATOM 687 C CA . LEU A 1 86 ? -8.844 -13.5 -6.754 1 98.62 86 LEU A CA 1
ATOM 688 C C . LEU A 1 86 ? -10.094 -12.656 -7.016 1 98.62 86 LEU A C 1
ATOM 690 O O . LEU A 1 86 ? -11.102 -12.812 -6.324 1 98.62 86 LEU A O 1
ATOM 694 N N . ALA A 1 87 ? -9.961 -11.805 -8.031 1 98.62 87 ALA A N 1
ATOM 695 C CA . ALA A 1 87 ? -11.086 -10.953 -8.383 1 98.62 87 ALA A CA 1
ATOM 696 C C . ALA A 1 87 ? -12.297 -11.789 -8.805 1 98.62 87 ALA A C 1
ATOM 698 O O . ALA A 1 87 ? -13.438 -11.438 -8.5 1 98.62 87 ALA A O 1
ATOM 699 N N . ARG A 1 88 ? -12.055 -12.852 -9.492 1 98.25 88 ARG A N 1
ATOM 700 C CA . ARG A 1 88 ? -13.133 -13.75 -9.914 1 98.25 88 ARG A CA 1
ATOM 701 C C . ARG A 1 88 ? -13.828 -14.367 -8.711 1 98.25 88 ARG A C 1
ATOM 703 O O . ARG A 1 88 ? -15.062 -14.453 -8.672 1 98.25 88 ARG A O 1
ATOM 710 N N . HIS A 1 89 ? -13.055 -14.789 -7.742 1 98.25 89 HIS A N 1
ATOM 711 C CA . HIS A 1 89 ? -13.641 -15.352 -6.535 1 98.25 89 HIS A CA 1
ATOM 712 C C . HIS A 1 89 ? -14.492 -14.32 -5.801 1 98.25 89 HIS A C 1
ATOM 714 O O . HIS A 1 89 ? -15.562 -14.648 -5.289 1 98.25 89 HIS A O 1
ATOM 720 N N . LEU A 1 90 ? -14.008 -13.117 -5.762 1 98.38 90 LEU A N 1
ATOM 721 C CA . LEU A 1 90 ? -14.773 -12.047 -5.121 1 98.38 90 LEU A CA 1
ATOM 722 C C . LEU A 1 90 ? -16.078 -11.789 -5.867 1 98.38 90 LEU A C 1
ATOM 724 O O . LEU A 1 90 ? -17.141 -11.672 -5.25 1 98.38 90 LEU A O 1
ATOM 728 N N . GLU A 1 91 ? -15.977 -11.766 -7.156 1 97.44 91 GLU A N 1
ATOM 729 C CA . GLU A 1 91 ? -17.125 -11.492 -8.008 1 97.44 91 GLU A CA 1
ATOM 730 C C . GLU A 1 91 ? -18.172 -12.594 -7.895 1 97.44 91 GLU A C 1
ATOM 732 O O . GLU A 1 91 ? -19.375 -12.312 -7.883 1 97.44 91 GLU A O 1
ATOM 737 N N . GLN A 1 92 ? -17.75 -13.789 -7.766 1 97.19 92 GLN A N 1
ATOM 738 C CA . GLN A 1 92 ? -18.641 -14.953 -7.75 1 97.19 92 GLN A CA 1
ATOM 739 C C . GLN A 1 92 ? -19.25 -15.164 -6.363 1 97.19 92 GLN A C 1
ATOM 741 O O . GLN A 1 92 ? -20.141 -15.992 -6.191 1 97.19 92 GLN A O 1
ATOM 746 N N . GLY A 1 93 ? -18.75 -14.477 -5.449 1 96.69 93 GLY A N 1
ATOM 747 C CA . GLY A 1 93 ? -19.266 -14.609 -4.102 1 96.69 93 GLY A CA 1
ATOM 748 C C . GLY A 1 93 ? -18.766 -15.844 -3.383 1 96.69 93 GLY A C 1
ATOM 749 O O . GLY A 1 93 ? -19.453 -16.406 -2.525 1 96.69 93 GLY A O 1
ATOM 750 N N . SER A 1 94 ? -17.547 -16.266 -3.791 1 96.62 94 SER A N 1
ATOM 751 C CA . SER A 1 94 ? -16.953 -17.391 -3.084 1 96.62 94 SER A CA 1
ATOM 752 C C . SER A 1 94 ? -16.859 -17.109 -1.586 1 96.62 94 SER A C 1
ATOM 754 O O . SER A 1 94 ? -16.516 -16 -1.173 1 96.62 94 SER A O 1
ATOM 756 N N . GLU A 1 95 ? -17.188 -18.109 -0.841 1 96.25 95 GLU A N 1
ATOM 757 C CA . GLU A 1 95 ? -17.172 -17.953 0.609 1 96.25 95 GLU A CA 1
ATOM 758 C C . GLU A 1 95 ? -15.742 -17.734 1.122 1 96.25 95 GLU A C 1
ATOM 760 O O . GLU A 1 95 ? -14.805 -18.391 0.654 1 96.25 95 GLU A O 1
ATOM 765 N N . PHE A 1 96 ? -15.602 -16.781 2.082 1 96.06 96 PHE A N 1
ATOM 766 C CA . PHE A 1 96 ? -14.352 -16.625 2.816 1 96.06 96 PHE A CA 1
ATOM 767 C C . PHE A 1 96 ? -14.18 -17.75 3.832 1 96.06 96 PHE A C 1
ATOM 769 O O . PHE A 1 96 ? -15.039 -17.953 4.691 1 96.06 96 PHE A O 1
ATOM 776 N N . GLN A 1 97 ? -13.188 -18.469 3.725 1 95.88 97 GLN A N 1
ATOM 777 C CA . GLN A 1 97 ? -12.945 -19.562 4.664 1 95.88 97 GLN A CA 1
ATOM 778 C C . GLN A 1 97 ? -12.023 -19.109 5.793 1 95.88 97 GLN A C 1
ATOM 780 O O . GLN A 1 97 ? -10.812 -18.984 5.602 1 95.88 97 GLN A O 1
ATOM 785 N N . GLY A 1 98 ? -12.57 -18.906 7.012 1 93.94 98 GLY A N 1
ATOM 786 C CA . GLY A 1 98 ? -11.766 -18.609 8.188 1 93.94 98 GLY A CA 1
ATOM 787 C C . GLY A 1 98 ? -11.172 -17.219 8.172 1 93.94 98 GLY A C 1
ATOM 788 O O . GLY A 1 98 ? -10.18 -16.953 8.852 1 93.94 98 GLY A O 1
ATOM 789 N N . ILE A 1 99 ? -11.656 -16.344 7.375 1 95.69 99 ILE A N 1
ATOM 790 C CA . ILE A 1 99 ? -11.133 -14.992 7.273 1 95.69 99 ILE A CA 1
ATOM 791 C C . ILE A 1 99 ? -12.273 -14.023 6.957 1 95.69 99 ILE A C 1
ATOM 793 O O . ILE A 1 99 ? -13.352 -14.438 6.531 1 95.69 99 ILE A O 1
ATOM 797 N N . THR A 1 100 ? -12.117 -12.812 7.293 1 97.38 100 THR A N 1
ATOM 798 C CA . THR A 1 100 ? -13.086 -11.789 6.918 1 97.38 100 THR A CA 1
ATOM 799 C C . THR A 1 100 ? -12.547 -10.914 5.793 1 97.38 100 THR A C 1
ATOM 801 O O . THR A 1 100 ? -11.352 -10.961 5.484 1 97.38 100 THR A O 1
ATOM 804 N N . ALA A 1 101 ? -13.383 -10.141 5.152 1 98.19 101 ALA A N 1
ATOM 805 C CA . ALA A 1 101 ? -12.977 -9.188 4.125 1 98.19 101 ALA A CA 1
ATOM 806 C C . ALA A 1 101 ? -11.953 -8.195 4.676 1 98.19 101 ALA A C 1
ATOM 808 O O . ALA A 1 101 ? -11 -7.832 3.988 1 98.19 101 ALA A O 1
ATOM 809 N N . GLU A 1 102 ? -12.172 -7.805 5.945 1 98.19 102 GLU A N 1
ATOM 810 C CA . GLU A 1 102 ? -11.281 -6.852 6.598 1 98.19 102 GLU A CA 1
ATOM 811 C C . GLU A 1 102 ? -9.875 -7.426 6.746 1 98.19 102 GLU A C 1
ATOM 813 O O . GLU A 1 102 ? -8.883 -6.738 6.469 1 98.19 102 GLU A O 1
ATOM 818 N N . VAL A 1 103 ? -9.797 -8.656 7.074 1 97.69 103 VAL A N 1
ATOM 819 C CA . VAL A 1 103 ? -8.508 -9.289 7.309 1 97.69 103 VAL A CA 1
ATOM 820 C C . VAL A 1 103 ? -7.812 -9.555 5.977 1 97.69 103 VAL A C 1
ATOM 822 O O . VAL A 1 103 ? -6.59 -9.422 5.871 1 97.69 103 VAL A O 1
ATOM 825 N N . LEU A 1 104 ? -8.594 -9.914 4.992 1 98.12 104 LEU A N 1
ATOM 826 C CA . LEU A 1 104 ? -8.039 -10.062 3.652 1 98.12 104 LEU A CA 1
ATOM 827 C C . LEU A 1 104 ? -7.441 -8.742 3.162 1 98.12 104 LEU A C 1
ATOM 829 O O . LEU A 1 104 ? -6.355 -8.734 2.582 1 98.12 104 LEU A O 1
ATOM 833 N N . LEU A 1 105 ? -8.102 -7.637 3.469 1 98.62 105 LEU A N 1
ATOM 834 C CA . LEU A 1 105 ? -7.66 -6.305 3.064 1 98.62 105 LEU A CA 1
ATOM 835 C C . LEU A 1 105 ? -6.414 -5.891 3.84 1 98.62 105 LEU A C 1
ATOM 837 O O . LEU A 1 105 ? -5.426 -5.457 3.246 1 98.62 105 LEU A O 1
ATOM 841 N N . GLN A 1 106 ? -6.422 -6.105 5.148 1 98 106 GLN A N 1
ATOM 842 C CA . GLN A 1 106 ? -5.332 -5.605 5.98 1 98 106 GLN A CA 1
ATOM 843 C C . GLN A 1 106 ? -4.062 -6.422 5.766 1 98 106 GLN A C 1
ATOM 845 O O . GLN A 1 106 ? -2.953 -5.914 5.949 1 98 106 GLN A O 1
ATOM 850 N N . GLY A 1 107 ? -4.309 -7.703 5.504 1 96.56 107 GLY A N 1
ATOM 851 C CA . GLY A 1 107 ? -3.18 -8.617 5.414 1 96.56 107 GLY A CA 1
ATOM 852 C C . GLY A 1 107 ? -2.596 -8.703 4.016 1 96.56 107 GLY A C 1
ATOM 853 O O . GLY A 1 107 ? -1.801 -7.855 3.613 1 96.56 107 GLY A O 1
ATOM 854 N N . PRO A 1 108 ? -2.982 -9.742 3.256 1 97.75 108 PRO A N 1
ATOM 855 C CA . PRO A 1 108 ? -2.271 -10.016 2.004 1 97.75 108 PRO A CA 1
ATOM 856 C C . PRO A 1 108 ? -2.465 -8.906 0.968 1 97.75 108 PRO A C 1
ATOM 858 O O . PRO A 1 108 ? -1.532 -8.578 0.232 1 97.75 108 PRO A O 1
ATOM 861 N N . PHE A 1 109 ? -3.67 -8.281 0.874 1 98.75 109 PHE A N 1
ATOM 862 C CA . PHE A 1 109 ? -3.908 -7.289 -0.163 1 98.75 109 PHE A CA 1
ATOM 863 C C . PHE A 1 109 ? -3.1 -6.023 0.104 1 98.75 109 PHE A C 1
ATOM 865 O O . PHE A 1 109 ? -2.414 -5.52 -0.787 1 98.75 109 PHE A O 1
ATOM 872 N N . SER A 1 110 ? -3.105 -5.566 1.302 1 98.75 110 SER A N 1
ATOM 873 C CA . SER A 1 110 ? -2.336 -4.375 1.65 1 98.75 110 SER A CA 1
ATOM 874 C C . SER A 1 110 ? -0.837 -4.656 1.613 1 98.75 110 SER A C 1
ATOM 876 O O . SER A 1 110 ? -0.044 -3.781 1.264 1 98.75 110 SER A O 1
ATOM 878 N N . ASP A 1 111 ? -0.448 -5.859 1.98 1 98.31 111 ASP A N 1
ATOM 879 C CA . ASP A 1 111 ? 0.963 -6.219 1.884 1 98.31 111 ASP A CA 1
ATOM 880 C C . ASP A 1 111 ? 1.464 -6.102 0.446 1 98.31 111 ASP A C 1
ATOM 882 O O . ASP A 1 111 ? 2.523 -5.523 0.198 1 98.31 111 ASP A O 1
ATOM 886 N N . ALA A 1 112 ? 0.697 -6.637 -0.418 1 98.75 112 ALA A N 1
ATOM 887 C CA . ALA A 1 112 ? 1.053 -6.547 -1.832 1 98.75 112 ALA A CA 1
ATOM 888 C C . ALA A 1 112 ? 1.122 -5.094 -2.289 1 98.75 112 ALA A C 1
ATOM 890 O O . ALA A 1 112 ? 1.999 -4.723 -3.072 1 98.75 112 ALA A O 1
ATOM 891 N N . MET A 1 113 ? 0.208 -4.242 -1.814 1 98.88 113 MET A N 1
ATOM 892 C CA . MET A 1 113 ? 0.211 -2.826 -2.174 1 98.88 113 MET A CA 1
ATOM 893 C C . MET A 1 113 ? 1.483 -2.143 -1.684 1 98.88 113 MET A C 1
ATOM 895 O O . MET A 1 113 ? 2.045 -1.294 -2.379 1 98.88 113 MET A O 1
ATOM 899 N N . THR A 1 114 ? 1.938 -2.518 -0.465 1 98.81 114 THR A N 1
ATOM 900 C CA . THR A 1 114 ? 3.201 -1.979 0.025 1 98.81 114 THR A CA 1
ATOM 901 C C . THR A 1 114 ? 4.348 -2.338 -0.918 1 98.81 114 THR A C 1
ATOM 903 O O . THR A 1 114 ? 5.238 -1.524 -1.159 1 98.81 114 THR A O 1
ATOM 906 N N . HIS A 1 115 ? 4.293 -3.533 -1.449 1 98.81 115 HIS A N 1
ATOM 907 C CA . HIS A 1 115 ? 5.352 -3.979 -2.35 1 98.81 115 HIS A CA 1
ATOM 908 C C . HIS A 1 115 ? 5.277 -3.254 -3.689 1 98.81 115 HIS A C 1
ATOM 910 O O . HIS A 1 115 ? 6.305 -2.994 -4.316 1 98.81 115 HIS A O 1
ATOM 916 N N . ALA A 1 116 ? 4.074 -2.881 -4.133 1 98.75 116 ALA A N 1
ATOM 917 C CA . ALA A 1 116 ? 3.963 -2.023 -5.312 1 98.75 116 ALA A CA 1
ATOM 918 C C . ALA A 1 116 ? 4.691 -0.7 -5.098 1 98.75 116 ALA A C 1
ATOM 920 O O . ALA A 1 116 ? 5.359 -0.199 -6.004 1 98.75 116 ALA A O 1
ATOM 921 N N . GLY A 1 117 ? 4.562 -0.17 -3.9 1 98.62 117 GLY A N 1
ATOM 922 C CA . GLY A 1 117 ? 5.289 1.044 -3.562 1 98.62 117 GLY A CA 1
ATOM 923 C C . GLY A 1 117 ? 6.793 0.856 -3.557 1 98.62 117 GLY A C 1
ATOM 924 O O . GLY A 1 117 ? 7.539 1.755 -3.955 1 98.62 117 GLY A O 1
ATOM 925 N N . GLN A 1 118 ? 7.199 -0.28 -3.113 1 98.69 118 GLN A N 1
ATOM 926 C CA . GLN A 1 118 ? 8.625 -0.577 -3.084 1 98.69 118 GLN A CA 1
ATOM 927 C C . GLN A 1 118 ? 9.188 -0.717 -4.496 1 98.69 118 GLN A C 1
ATOM 929 O O . GLN A 1 118 ? 10.312 -0.287 -4.77 1 98.69 118 GLN A O 1
ATOM 934 N N . LEU A 1 119 ? 8.383 -1.283 -5.375 1 98.69 119 LEU A N 1
ATOM 935 C CA . LEU A 1 119 ? 8.797 -1.362 -6.773 1 98.69 119 LEU A CA 1
ATOM 936 C C . LEU A 1 119 ? 9.008 0.03 -7.359 1 98.69 119 LEU A C 1
ATOM 938 O O . LEU A 1 119 ? 9.992 0.272 -8.055 1 98.69 119 LEU A O 1
ATOM 942 N N . ALA A 1 120 ? 8.078 0.926 -7.059 1 97.81 120 ALA A N 1
ATOM 943 C CA . ALA A 1 120 ? 8.188 2.295 -7.555 1 97.81 120 ALA A CA 1
ATOM 944 C C . ALA A 1 120 ? 9.445 2.973 -7.016 1 97.81 120 ALA A C 1
ATOM 946 O O . ALA A 1 120 ? 10.133 3.697 -7.742 1 97.81 120 ALA A O 1
ATOM 947 N N . MET A 1 121 ? 9.75 2.709 -5.773 1 98.19 121 MET A N 1
ATOM 948 C CA . MET A 1 121 ? 10.953 3.279 -5.184 1 98.19 121 MET A CA 1
ATOM 949 C C . MET A 1 121 ? 12.203 2.699 -5.836 1 98.19 121 MET A C 1
ATOM 951 O O . MET A 1 121 ? 13.164 3.426 -6.109 1 98.19 121 MET A O 1
ATOM 955 N N . LEU A 1 122 ? 12.195 1.421 -6.074 1 98.25 122 LEU A N 1
ATOM 956 C CA . LEU A 1 122 ? 13.328 0.779 -6.727 1 98.25 122 LEU A CA 1
ATOM 957 C C . LEU A 1 122 ? 13.539 1.342 -8.125 1 98.25 122 LEU A C 1
ATOM 959 O O . LEU A 1 122 ? 14.68 1.465 -8.586 1 98.25 122 LEU A O 1
ATOM 963 N N . ARG A 1 123 ? 12.43 1.696 -8.828 1 97.5 123 ARG A N 1
ATOM 964 C CA . ARG A 1 123 ? 12.531 2.357 -10.125 1 97.5 123 ARG A CA 1
ATOM 965 C C . ARG A 1 123 ? 13.352 3.643 -10.023 1 97.5 123 ARG A C 1
ATOM 967 O O . ARG A 1 123 ? 14.219 3.902 -10.859 1 97.5 123 ARG A O 1
ATOM 974 N N . ARG A 1 124 ? 13.062 4.359 -9.039 1 96.94 124 ARG A N 1
ATOM 975 C CA . ARG A 1 124 ? 13.758 5.625 -8.836 1 96.94 124 ARG A CA 1
ATOM 976 C C . ARG A 1 124 ? 15.227 5.391 -8.484 1 96.94 124 ARG A C 1
ATOM 978 O O . ARG A 1 124 ? 16.109 6.062 -9.016 1 96.94 124 ARG A O 1
ATOM 985 N N . LEU A 1 125 ? 15.484 4.43 -7.637 1 96.69 125 LEU A N 1
ATOM 986 C CA . LEU A 1 125 ? 16.844 4.102 -7.23 1 96.69 125 LEU A CA 1
ATOM 987 C C . LEU A 1 125 ? 17.656 3.584 -8.414 1 96.69 125 LEU A C 1
ATOM 989 O O . LEU A 1 125 ? 18.875 3.771 -8.469 1 96.69 125 LEU A O 1
ATOM 993 N N . ALA A 1 126 ? 16.969 3.006 -9.32 1 96 126 ALA A N 1
ATOM 994 C CA . ALA A 1 126 ? 17.594 2.459 -10.516 1 96 126 ALA A CA 1
ATOM 995 C C . ALA A 1 126 ? 17.828 3.545 -11.562 1 96 126 ALA A C 1
ATOM 997 O O . ALA A 1 126 ? 18.312 3.266 -12.664 1 96 126 ALA A O 1
ATOM 998 N N . GLY A 1 127 ? 17.422 4.789 -11.281 1 95.06 127 GLY A N 1
ATOM 999 C CA . GLY A 1 127 ? 17.703 5.926 -12.141 1 95.06 127 GLY A CA 1
ATOM 1000 C C . GLY A 1 127 ? 16.625 6.188 -13.172 1 95.06 127 GLY A C 1
ATOM 1001 O O . GLY A 1 127 ? 16.828 6.957 -14.109 1 95.06 127 GLY A O 1
ATOM 1002 N N . ASP A 1 128 ? 15.5 5.547 -13.039 1 95.75 128 ASP A N 1
ATOM 1003 C CA . ASP A 1 128 ? 14.391 5.684 -13.977 1 95.75 128 ASP A CA 1
ATOM 1004 C C . ASP A 1 128 ? 13.062 5.82 -13.234 1 95.75 128 ASP A C 1
ATOM 1006 O O . ASP A 1 128 ? 12.227 4.91 -13.258 1 95.75 128 ASP A O 1
ATOM 1010 N N . PRO A 1 129 ? 12.805 6.922 -12.656 1 95 129 PRO A N 1
ATOM 1011 C CA . PRO A 1 129 ? 11.617 7.102 -11.82 1 95 129 PRO A CA 1
ATOM 1012 C C . PRO A 1 129 ? 10.32 7.012 -12.617 1 95 129 PRO A C 1
ATOM 1014 O O . PRO A 1 129 ? 10.289 7.355 -13.797 1 95 129 PRO A O 1
ATOM 1017 N N . VAL A 1 130 ? 9.297 6.523 -11.938 1 93.06 130 VAL A N 1
ATOM 1018 C CA . VAL A 1 130 ? 7.941 6.523 -12.484 1 93.06 130 VAL A CA 1
ATOM 1019 C C . VAL A 1 130 ? 7.41 7.949 -12.555 1 93.06 130 VAL A C 1
ATOM 1021 O O . VAL A 1 130 ? 7.68 8.766 -11.664 1 93.06 130 VAL A O 1
ATOM 1024 N N . ALA A 1 131 ? 6.668 8.242 -13.531 1 86.88 131 ALA A N 1
ATOM 1025 C CA . ALA A 1 131 ? 6.082 9.57 -13.68 1 86.88 131 ALA A CA 1
ATOM 1026 C C . ALA A 1 131 ? 5.062 9.844 -12.578 1 86.88 131 ALA A C 1
ATOM 1028 O O . ALA A 1 131 ? 4.289 8.961 -12.203 1 86.88 131 ALA A O 1
ATOM 1029 N N . PRO A 1 132 ? 5.129 11.055 -12.062 1 87.19 132 PRO A N 1
ATOM 1030 C CA . PRO A 1 132 ? 4.109 11.398 -11.07 1 87.19 132 PRO A CA 1
ATOM 1031 C C . PRO A 1 132 ? 2.689 11.32 -11.633 1 87.19 132 PRO A C 1
ATOM 1033 O O . PRO A 1 132 ? 2.494 11.469 -12.844 1 87.19 132 PRO A O 1
ATOM 1036 N N . GLU A 1 133 ? 1.729 11.086 -10.742 1 89.62 133 GLU A N 1
ATOM 1037 C CA . GLU A 1 133 ? 0.338 10.938 -11.164 1 89.62 133 GLU A CA 1
ATOM 1038 C C . GLU A 1 133 ? -0.618 11.234 -10.008 1 89.62 133 GLU A C 1
ATOM 1040 O O . GLU A 1 133 ? -0.3 10.969 -8.844 1 89.62 133 GLU A O 1
ATOM 1045 N N . ASN A 1 134 ? -1.752 11.883 -10.398 1 88.56 134 ASN A N 1
ATOM 1046 C CA . ASN A 1 134 ? -2.879 11.977 -9.477 1 88.56 134 ASN A CA 1
ATOM 1047 C C . ASN A 1 134 ? -3.826 10.789 -9.633 1 88.56 134 ASN A C 1
ATOM 1049 O O . ASN A 1 134 ? -4.609 10.734 -10.578 1 88.56 134 ASN A O 1
ATOM 1053 N N . PHE A 1 135 ? -3.811 9.898 -8.68 1 91.44 135 PHE A N 1
ATOM 1054 C CA . PHE A 1 135 ? -4.492 8.617 -8.812 1 91.44 135 PHE A CA 1
ATOM 1055 C C . PHE A 1 135 ? -5.996 8.781 -8.617 1 91.44 135 PHE A C 1
ATOM 1057 O O . PHE A 1 135 ? -6.766 7.848 -8.867 1 91.44 135 PHE A O 1
ATOM 1064 N N . ILE A 1 136 ? -6.395 9.914 -8.195 1 90.62 136 ILE A N 1
ATOM 1065 C CA . ILE A 1 136 ? -7.82 10.219 -8.148 1 90.62 136 ILE A CA 1
ATOM 1066 C C . ILE A 1 136 ? -8.398 10.219 -9.555 1 90.62 136 ILE A C 1
ATOM 1068 O O . ILE A 1 136 ? -9.547 9.828 -9.766 1 90.62 136 ILE A O 1
ATOM 1072 N N . PHE A 1 137 ? -7.523 10.57 -10.484 1 90.62 137 PHE A N 1
ATOM 1073 C CA . PHE A 1 137 ? -8.008 10.711 -11.852 1 90.62 137 PHE A CA 1
ATOM 1074 C C . PHE A 1 137 ? -7.57 9.516 -12.703 1 90.62 137 PHE A C 1
ATOM 1076 O O . PHE A 1 137 ? -7.832 9.477 -13.906 1 90.62 137 PHE A O 1
ATOM 1083 N N . ALA A 1 138 ? -6.859 8.617 -12.062 1 93.62 138 ALA A N 1
ATOM 1084 C CA . ALA A 1 138 ? -6.402 7.445 -12.805 1 93.62 138 ALA A CA 1
ATOM 1085 C C . ALA A 1 138 ? -7.586 6.602 -13.281 1 93.62 138 ALA A C 1
ATOM 1087 O O . ALA A 1 138 ? -8.555 6.414 -12.539 1 93.62 138 ALA A O 1
ATOM 1088 N N . ALA A 1 139 ? -7.543 6.082 -14.461 1 93.94 139 ALA A N 1
ATOM 1089 C CA . ALA A 1 139 ? -8.602 5.258 -15.031 1 93.94 139 ALA A CA 1
ATOM 1090 C C . ALA A 1 139 ? -8.508 3.816 -14.539 1 93.94 139 ALA A C 1
ATOM 1092 O O . ALA A 1 139 ? -8.258 2.902 -15.328 1 93.94 139 ALA A O 1
ATOM 1093 N N . ILE A 1 140 ? -8.805 3.637 -13.289 1 96.69 140 ILE A N 1
ATOM 1094 C CA . ILE A 1 140 ? -8.766 2.32 -12.664 1 96.69 140 ILE A CA 1
ATOM 1095 C C . ILE A 1 140 ? -10.164 1.713 -12.641 1 96.69 140 ILE A C 1
ATOM 1097 O O . ILE A 1 140 ? -11.109 2.326 -12.133 1 96.69 140 ILE A O 1
ATOM 1101 N N . HIS A 1 141 ? -10.281 0.575 -13.227 1 96.38 141 HIS A N 1
ATOM 1102 C CA . HIS A 1 141 ? -11.547 -0.134 -13.312 1 96.38 141 HIS A CA 1
ATOM 1103 C C . HIS A 1 141 ? -11.422 -1.562 -12.797 1 96.38 141 HIS A C 1
ATOM 1105 O O . HIS A 1 141 ? -10.461 -2.26 -13.125 1 96.38 141 HIS A O 1
ATOM 1111 N N . PRO A 1 142 ? -12.398 -2.006 -12.016 1 97 142 PRO A N 1
ATOM 1112 C CA . PRO A 1 142 ? -12.312 -3.34 -11.414 1 97 142 PRO A CA 1
ATOM 1113 C C . PRO A 1 142 ? -12.234 -4.453 -12.461 1 97 142 PRO A C 1
ATOM 1115 O O . PRO A 1 142 ? -11.828 -5.574 -12.141 1 97 142 PRO A O 1
ATOM 1118 N N . GLU A 1 143 ? -12.539 -4.148 -13.703 1 96.19 143 GLU A N 1
ATOM 1119 C CA . GLU A 1 143 ? -12.539 -5.156 -14.758 1 96.19 143 GLU A CA 1
ATOM 1120 C C . GLU A 1 143 ? -11.172 -5.254 -15.43 1 96.19 143 GLU A C 1
ATOM 1122 O O . GLU A 1 143 ? -10.906 -6.195 -16.172 1 96.19 143 GLU A O 1
ATOM 1127 N N . ASN A 1 144 ? -10.305 -4.27 -15.188 1 97.56 144 ASN A N 1
ATOM 1128 C CA . ASN A 1 144 ? -8.977 -4.281 -15.789 1 97.56 144 ASN A CA 1
ATOM 1129 C C . ASN A 1 144 ? -7.906 -4.715 -14.789 1 97.56 144 ASN A C 1
ATOM 1131 O O . ASN A 1 144 ? -7.336 -3.881 -14.086 1 97.56 144 ASN A O 1
ATOM 1135 N N . LEU A 1 145 ? -7.598 -5.949 -14.805 1 98.12 145 LEU A N 1
ATOM 1136 C CA . LEU A 1 145 ? -6.684 -6.531 -13.828 1 98.12 145 LEU A CA 1
ATOM 1137 C C . LEU A 1 145 ? -5.438 -7.086 -14.516 1 98.12 145 LEU A C 1
ATOM 1139 O O . LEU A 1 145 ? -4.531 -7.594 -13.852 1 98.12 145 LEU A O 1
ATOM 1143 N N . GLY A 1 146 ? -5.434 -6.969 -15.859 1 96.19 146 GLY A N 1
ATOM 1144 C CA . GLY A 1 146 ? -4.336 -7.492 -16.656 1 96.19 146 GLY A CA 1
ATOM 1145 C C . GLY A 1 146 ? -3.193 -6.512 -16.812 1 96.19 146 GLY A C 1
ATOM 1146 O O . GLY A 1 146 ? -3.178 -5.457 -16.172 1 96.19 146 GLY A O 1
ATOM 1147 N N . PRO A 1 147 ? -2.201 -6.875 -17.562 1 95.31 147 PRO A N 1
ATOM 1148 C CA . PRO A 1 147 ? -1.001 -6.047 -17.703 1 95.31 147 PRO A CA 1
ATOM 1149 C C . PRO A 1 147 ? -1.237 -4.797 -18.547 1 95.31 147 PRO A C 1
ATOM 1151 O O . PRO A 1 147 ? -0.445 -3.854 -18.5 1 95.31 147 PRO A O 1
ATOM 1154 N N . ASP A 1 148 ? -2.311 -4.816 -19.359 1 95.5 148 ASP A N 1
ATOM 1155 C CA . ASP A 1 148 ? -2.604 -3.65 -20.188 1 95.5 148 ASP A CA 1
ATOM 1156 C C . ASP A 1 148 ? -3.387 -2.6 -19.406 1 95.5 148 ASP A C 1
ATOM 1158 O O . ASP A 1 148 ? -4.613 -2.537 -19.484 1 95.5 148 ASP A O 1
ATOM 1162 N N . GLN A 1 149 ? -2.627 -1.825 -18.703 1 96.06 149 GLN A N 1
ATOM 1163 C CA . GLN A 1 149 ? -3.211 -0.782 -17.859 1 96.06 149 GLN A CA 1
ATOM 1164 C C . GLN A 1 149 ? -3.191 0.568 -18.578 1 96.06 149 GLN A C 1
ATOM 1166 O O . GLN A 1 149 ? -2.291 0.842 -19.375 1 96.06 149 GLN A O 1
ATOM 1171 N N . PRO A 1 150 ? -4.145 1.423 -18.25 1 93.31 150 PRO A N 1
ATOM 1172 C CA . PRO A 1 150 ? -4.16 2.752 -18.859 1 93.31 150 PRO A CA 1
ATOM 1173 C C . PRO A 1 150 ? -2.91 3.566 -18.547 1 93.31 150 PRO A C 1
ATOM 1175 O O . PRO A 1 150 ? -2.27 3.346 -17.516 1 93.31 150 PRO A O 1
ATOM 1178 N N . LEU A 1 151 ? -2.605 4.469 -19.438 1 89.38 151 LEU A N 1
ATOM 1179 C CA . LEU A 1 151 ? -1.502 5.398 -19.203 1 89.38 151 LEU A CA 1
ATOM 1180 C C . LEU A 1 151 ? -1.854 6.402 -18.109 1 89.38 151 LEU A C 1
ATOM 1182 O O . LEU A 1 151 ? -3.029 6.703 -17.891 1 89.38 151 LEU A O 1
ATOM 1186 N N . PRO A 1 152 ? -0.818 6.844 -17.406 1 85.38 152 PRO A N 1
ATOM 1187 C CA . PRO A 1 152 ? -1.068 7.848 -16.375 1 85.38 152 PRO A CA 1
ATOM 1188 C C . PRO A 1 152 ? -1.733 9.109 -16.922 1 85.38 152 PRO A C 1
ATOM 1190 O O . PRO A 1 152 ? -1.437 9.531 -18.031 1 85.38 152 PRO A O 1
ATOM 1193 N N . VAL A 1 153 ? -2.768 9.492 -16.156 1 74 153 VAL A N 1
ATOM 1194 C CA . VAL A 1 153 ? -3.406 10.758 -16.5 1 74 153 VAL A CA 1
ATOM 1195 C C . VAL A 1 153 ? -2.664 11.906 -15.82 1 74 153 VAL A C 1
ATOM 1197 O O . VAL A 1 153 ? -2.33 11.828 -14.641 1 74 153 VAL A O 1
ATOM 1200 N N . SER A 1 154 ? -1.842 12.641 -16.609 1 60.66 154 SER A N 1
ATOM 1201 C CA . SER A 1 154 ? -1.086 13.773 -16.078 1 60.66 154 SER A CA 1
ATOM 1202 C C . SER A 1 154 ? -1.978 14.688 -15.25 1 60.66 154 SER A C 1
ATOM 1204 O O . SER A 1 154 ? -3.111 14.977 -15.641 1 60.66 154 SER A O 1
ATOM 1206 N N . PRO A 1 155 ? -1.54 14.766 -13.945 1 53.62 155 PRO A N 1
ATOM 1207 C CA . PRO A 1 155 ? -2.301 15.734 -13.148 1 53.62 155 PRO A CA 1
ATOM 1208 C C . PRO A 1 155 ? -2.605 17.016 -13.906 1 53.62 155 PRO A C 1
ATOM 1210 O O . PRO A 1 155 ? -1.906 17.359 -14.867 1 53.62 155 PRO A O 1
ATOM 1213 N N . ASP A 1 156 ? -3.73 17.547 -13.641 1 45.06 156 ASP A N 1
ATOM 1214 C CA . ASP A 1 156 ? -4.086 18.875 -14.156 1 45.06 156 ASP A CA 1
ATOM 1215 C C . ASP A 1 156 ? -2.912 19.828 -14.047 1 45.06 156 ASP A C 1
ATOM 1217 O O . ASP A 1 156 ? -2.023 19.656 -13.211 1 45.06 156 ASP A O 1
ATOM 1221 N N . LYS A 1 157 ? -2.654 20.609 -15.031 1 47.34 157 LYS A N 1
ATOM 1222 C CA . LYS A 1 157 ? -1.738 21.75 -15.109 1 47.34 157 LYS A CA 1
ATOM 1223 C C . LYS A 1 157 ? -1.426 22.312 -13.727 1 47.34 157 LYS A C 1
ATOM 1225 O O . LYS A 1 157 ? -0.313 22.781 -13.477 1 47.34 157 LYS A O 1
ATOM 1230 N N . ASP A 1 158 ? -2.361 22.375 -12.828 1 41.78 158 ASP A N 1
ATOM 1231 C CA . ASP A 1 158 ? -2.203 23.109 -11.57 1 41.78 158 ASP A CA 1
ATOM 1232 C C . ASP A 1 158 ? -1.805 22.156 -10.438 1 41.78 158 ASP A C 1
ATOM 1234 O O . ASP A 1 158 ? -2.455 22.125 -9.391 1 41.78 158 ASP A O 1
ATOM 1238 N N . TRP A 1 159 ? -1.242 21.078 -10.812 1 47.41 159 TRP A N 1
ATOM 1239 C CA . TRP A 1 159 ? -0.828 20.266 -9.68 1 47.41 159 TRP A CA 1
ATOM 1240 C C . TRP A 1 159 ? 0.245 20.969 -8.859 1 47.41 159 TRP A C 1
ATOM 1242 O O . TRP A 1 159 ? 1.382 21.125 -9.312 1 47.41 159 TRP A O 1
ATOM 1252 N N . PRO A 1 160 ? -0.098 21.641 -7.809 1 42.16 160 PRO A N 1
ATOM 1253 C CA . PRO A 1 160 ? 0.82 22.484 -7.039 1 42.16 160 PRO A CA 1
ATOM 1254 C C . PRO A 1 160 ? 2.107 21.766 -6.656 1 42.16 160 PRO A C 1
ATOM 1256 O O . PRO A 1 160 ? 3.152 22.391 -6.492 1 42.16 160 PRO A O 1
ATOM 1259 N N . GLU A 1 161 ? 1.984 20.375 -6.281 1 39.5 161 GLU A N 1
ATOM 1260 C CA . GLU A 1 161 ? 3.215 19.781 -5.766 1 39.5 161 GLU A CA 1
ATOM 1261 C C . GLU A 1 161 ? 4.062 19.188 -6.895 1 39.5 161 GLU A C 1
ATOM 1263 O O . GLU A 1 161 ? 4.844 18.266 -6.676 1 39.5 161 GLU A O 1
ATOM 1268 N N . LYS A 1 162 ? 3.963 19.641 -8.016 1 42.59 162 LYS A N 1
ATOM 1269 C CA . LYS A 1 162 ? 4.809 19.219 -9.125 1 42.59 162 LYS A CA 1
ATOM 1270 C C . LYS A 1 162 ? 6.27 19.125 -8.703 1 42.59 162 LYS A C 1
ATOM 1272 O O . LYS A 1 162 ? 6.789 20.047 -8.062 1 42.59 162 LYS A O 1
ATOM 1277 N N . PRO A 1 163 ? 6.957 17.797 -8.758 1 38.03 163 PRO A N 1
ATOM 1278 C CA . PRO A 1 163 ? 8.367 17.828 -8.359 1 38.03 163 PRO A CA 1
ATOM 1279 C C . PRO A 1 163 ? 9.148 18.922 -9.07 1 38.03 163 PRO A C 1
ATOM 1281 O O . PRO A 1 163 ? 8.773 19.344 -10.164 1 38.03 163 PRO A O 1
ATOM 1284 N N . MET B 1 1 ? -22.672 2.727 9.906 1 89 1 MET B N 1
ATOM 1285 C CA . MET B 1 1 ? -21.703 2.867 8.828 1 89 1 MET B CA 1
ATOM 1286 C C . MET B 1 1 ? -21.953 1.837 7.734 1 89 1 MET B C 1
ATOM 1288 O O . MET B 1 1 ? -22.172 0.66 8.023 1 89 1 MET B O 1
ATOM 1292 N N . ASP B 1 2 ? -22.047 2.391 6.539 1 94.19 2 ASP B N 1
ATOM 1293 C CA . ASP B 1 2 ? -22.219 1.434 5.449 1 94.19 2 ASP B CA 1
ATOM 1294 C C . ASP B 1 2 ? -20.953 0.596 5.262 1 94.19 2 ASP B C 1
ATOM 1296 O O . ASP B 1 2 ? -19.891 0.938 5.785 1 94.19 2 ASP B O 1
ATOM 1300 N N . GLU B 1 3 ? -21.031 -0.498 4.555 1 97.25 3 GLU B N 1
ATOM 1301 C CA . GLU B 1 3 ? -19.969 -1.496 4.465 1 97.25 3 GLU B CA 1
ATOM 1302 C C . GLU B 1 3 ? -18.734 -0.931 3.77 1 97.25 3 GLU B C 1
ATOM 1304 O O . GLU B 1 3 ? -17.609 -1.297 4.102 1 97.25 3 GLU B O 1
ATOM 1309 N N . LYS B 1 4 ? -18.922 -0.075 2.77 1 98.12 4 LYS B N 1
ATOM 1310 C CA . LYS B 1 4 ? -17.781 0.54 2.098 1 98.12 4 LYS B CA 1
ATOM 1311 C C . LYS B 1 4 ? -16.969 1.398 3.064 1 98.12 4 LYS B C 1
ATOM 1313 O O . LYS B 1 4 ? -15.742 1.335 3.08 1 98.12 4 LYS B O 1
ATOM 1318 N N . ARG B 1 5 ? -17.641 2.135 3.879 1 98.12 5 ARG B N 1
ATOM 1319 C CA . ARG B 1 5 ? -16.984 2.98 4.875 1 98.12 5 ARG B CA 1
ATOM 1320 C C . ARG B 1 5 ? -16.281 2.139 5.934 1 98.12 5 ARG B C 1
ATOM 1322 O O . ARG B 1 5 ? -15.219 2.51 6.422 1 98.12 5 ARG B O 1
ATOM 1329 N N . MET B 1 6 ? -16.875 1.036 6.281 1 98.06 6 MET B N 1
ATOM 1330 C CA . MET B 1 6 ? -16.25 0.128 7.234 1 98.06 6 MET B CA 1
ATOM 1331 C C . MET B 1 6 ? -14.922 -0.387 6.695 1 98.06 6 MET B C 1
ATOM 1333 O O . MET B 1 6 ? -13.93 -0.46 7.43 1 98.06 6 MET B O 1
ATOM 1337 N N . MET B 1 7 ? -14.914 -0.679 5.398 1 98.62 7 MET B N 1
ATOM 1338 C CA . MET B 1 7 ? -13.695 -1.172 4.766 1 98.62 7 MET B CA 1
ATOM 1339 C C . MET B 1 7 ? -12.633 -0.077 4.699 1 98.62 7 MET B C 1
ATOM 1341 O O . MET B 1 7 ? -11.453 -0.336 4.941 1 98.62 7 MET B O 1
ATOM 1345 N N . LEU B 1 8 ? -13.078 1.12 4.402 1 98.81 8 LEU B N 1
ATOM 1346 C CA . LEU B 1 8 ? -12.156 2.246 4.344 1 98.81 8 LEU B CA 1
ATOM 1347 C C . LEU B 1 8 ? -11.547 2.523 5.715 1 98.81 8 LEU B C 1
ATOM 1349 O O . LEU B 1 8 ? -10.344 2.768 5.828 1 98.81 8 LEU B O 1
ATOM 1353 N N . ARG B 1 9 ? -12.383 2.5 6.711 1 98.69 9 ARG B N 1
ATOM 1354 C CA . ARG B 1 9 ? -11.906 2.746 8.07 1 98.69 9 ARG B CA 1
ATOM 1355 C C . ARG B 1 9 ? -10.93 1.661 8.508 1 98.69 9 ARG B C 1
ATOM 1357 O O . ARG B 1 9 ? -9.906 1.955 9.133 1 98.69 9 ARG B O 1
ATOM 1364 N N . HIS B 1 10 ? -11.227 0.464 8.219 1 98.75 10 HIS B N 1
ATOM 1365 C CA . HIS B 1 10 ? -10.32 -0.636 8.547 1 98.75 10 HIS B CA 1
ATOM 1366 C C . HIS B 1 10 ? -9 -0.508 7.789 1 98.75 10 HIS B C 1
ATOM 1368 O O . HIS B 1 10 ? -7.938 -0.804 8.336 1 98.75 10 HIS B O 1
ATOM 1374 N N . PHE B 1 11 ? -9.055 -0.057 6.559 1 98.88 11 PHE B N 1
ATOM 1375 C CA . PHE B 1 11 ? -7.855 0.18 5.766 1 98.88 11 PHE B CA 1
ATOM 1376 C C . PHE B 1 11 ? -6.977 1.239 6.422 1 98.88 11 PHE B C 1
ATOM 1378 O O . PHE B 1 11 ? -5.754 1.098 6.461 1 98.88 11 PHE B O 1
ATOM 1385 N N . LEU B 1 12 ? -7.625 2.258 6.926 1 98.88 12 LEU B N 1
ATOM 1386 C CA . LEU B 1 12 ? -6.883 3.299 7.625 1 98.88 12 LEU B CA 1
ATOM 1387 C C . LEU B 1 12 ? -6.191 2.734 8.859 1 98.88 12 LEU B C 1
ATOM 1389 O O . LEU B 1 12 ? -5.078 3.145 9.195 1 98.88 12 LEU B O 1
ATOM 1393 N N . ALA B 1 13 ? -6.84 1.806 9.523 1 98.81 13 ALA B N 1
ATOM 1394 C CA . ALA B 1 13 ? -6.219 1.148 10.672 1 98.81 13 ALA B CA 1
ATOM 1395 C C . ALA B 1 13 ? -5 0.333 10.242 1 98.81 13 ALA B C 1
ATOM 1397 O O . ALA B 1 13 ? -3.967 0.35 10.914 1 98.81 13 ALA B O 1
ATOM 1398 N N . ALA B 1 14 ? -5.141 -0.362 9.164 1 98.75 14 ALA B N 1
ATOM 1399 C CA . ALA B 1 14 ? -4.016 -1.121 8.625 1 98.75 14 ALA B CA 1
ATOM 1400 C C . ALA B 1 14 ? -2.865 -0.196 8.234 1 98.75 14 ALA B C 1
ATOM 1402 O O . ALA B 1 14 ? -1.696 -0.521 8.461 1 98.75 14 ALA B O 1
ATOM 1403 N N . LEU B 1 15 ? -3.203 0.936 7.645 1 98.88 15 LEU B N 1
ATOM 1404 C CA . LEU B 1 15 ? -2.213 1.938 7.266 1 98.88 15 LEU B CA 1
ATOM 1405 C C . LEU B 1 15 ? -1.465 2.455 8.492 1 98.88 15 LEU B C 1
ATOM 1407 O O . LEU B 1 15 ? -0.234 2.529 8.484 1 98.88 15 LEU B O 1
ATOM 1411 N N . ALA B 1 16 ? -2.23 2.781 9.523 1 98.75 16 ALA B N 1
ATOM 1412 C CA . ALA B 1 16 ? -1.623 3.252 10.766 1 98.75 16 ALA B CA 1
ATOM 1413 C C . ALA B 1 16 ? -0.678 2.205 11.344 1 98.75 16 ALA B C 1
ATOM 1415 O O . ALA B 1 16 ? 0.444 2.525 11.742 1 98.75 16 ALA B O 1
ATOM 1416 N N . TYR B 1 17 ? -1.097 1.004 11.352 1 98.5 17 TYR B N 1
ATOM 1417 C CA . TYR B 1 17 ? -0.339 -0.109 11.914 1 98.5 17 TYR B CA 1
ATOM 1418 C C . TYR B 1 17 ? 0.971 -0.311 11.164 1 98.5 17 TYR B C 1
ATOM 1420 O O . TYR B 1 17 ? 2.043 -0.356 11.766 1 98.5 17 TYR B O 1
ATOM 1428 N N . ARG B 1 18 ? 0.903 -0.391 9.844 1 98.12 18 ARG B N 1
ATOM 1429 C CA . ARG B 1 18 ? 2.078 -0.679 9.023 1 98.12 18 ARG B CA 1
ATOM 1430 C C . ARG B 1 18 ? 3.062 0.486 9.055 1 98.12 18 ARG B C 1
ATOM 1432 O O . ARG B 1 18 ? 4.277 0.279 9.047 1 98.12 18 ARG B O 1
ATOM 1439 N N . THR B 1 19 ? 2.504 1.705 9.031 1 98.56 19 THR B N 1
ATOM 1440 C CA . THR B 1 19 ? 3.371 2.877 9.102 1 98.56 19 THR B CA 1
ATOM 1441 C C . THR B 1 19 ? 4.121 2.92 10.43 1 98.56 19 THR B C 1
ATOM 1443 O O . THR B 1 19 ? 5.34 3.105 10.453 1 98.56 19 THR B O 1
ATOM 1446 N N . GLN B 1 20 ? 3.373 2.67 11.461 1 97.25 20 GLN B N 1
ATOM 1447 C CA . GLN B 1 20 ? 3.99 2.721 12.781 1 97.25 20 GLN B CA 1
ATOM 1448 C C . GLN B 1 20 ? 5.004 1.595 12.961 1 97.25 20 GLN B C 1
ATOM 1450 O O . GLN B 1 20 ? 6.027 1.773 13.625 1 97.25 20 GLN B O 1
ATOM 1455 N N . LYS B 1 21 ? 4.715 0.458 12.438 1 96 21 LYS B N 1
ATOM 1456 C CA . LYS B 1 21 ? 5.656 -0.66 12.477 1 96 21 LYS B CA 1
ATOM 1457 C C . LYS B 1 21 ? 6.992 -0.278 11.852 1 96 21 LYS B C 1
ATOM 1459 O O . LYS B 1 21 ? 8.047 -0.668 12.352 1 96 21 LYS B O 1
ATOM 1464 N N . ALA B 1 22 ? 6.984 0.494 10.797 1 97.12 22 ALA B N 1
ATOM 1465 C CA . ALA B 1 22 ? 8.203 0.917 10.109 1 97.12 22 ALA B CA 1
ATOM 1466 C C . ALA B 1 22 ? 8.938 1.99 10.906 1 97.12 22 ALA B C 1
ATOM 1468 O O . ALA B 1 22 ? 10.156 2.115 10.805 1 97.12 22 ALA B O 1
ATOM 1469 N N . LEU B 1 23 ? 8.211 2.715 11.688 1 97.56 23 LEU B N 1
ATOM 1470 C CA . LEU B 1 23 ? 8.797 3.877 12.352 1 97.56 23 LEU B CA 1
ATOM 1471 C C . LEU B 1 23 ? 9.234 3.531 13.766 1 97.56 23 LEU B C 1
ATOM 1473 O O . LEU B 1 23 ? 10.156 4.145 14.305 1 97.56 23 LEU B O 1
ATOM 1477 N N . ARG B 1 24 ? 8.547 2.6 14.32 1 94.5 24 ARG B N 1
ATOM 1478 C CA . ARG B 1 24 ? 8.805 2.232 15.711 1 94.5 24 ARG B CA 1
ATOM 1479 C C . ARG B 1 24 ? 10.25 1.782 15.898 1 94.5 24 ARG B C 1
ATOM 1481 O O . ARG B 1 24 ? 10.766 0.991 15.109 1 94.5 24 ARG B O 1
ATOM 1488 N N . ASP B 1 25 ? 10.93 2.33 16.891 1 92.81 25 ASP B N 1
ATOM 1489 C CA . ASP B 1 25 ? 12.281 1.953 17.312 1 92.81 25 ASP B CA 1
ATOM 1490 C C . ASP B 1 25 ? 13.281 2.15 16.188 1 92.81 25 ASP B C 1
ATOM 1492 O O . ASP B 1 25 ? 14.289 1.441 16.109 1 92.81 25 ASP B O 1
ATOM 1496 N N . ALA B 1 26 ? 12.906 3.049 15.305 1 94 26 ALA B N 1
ATOM 1497 C CA . ALA B 1 26 ? 13.852 3.359 14.234 1 94 26 ALA B CA 1
ATOM 1498 C C . ALA B 1 26 ? 15.117 3.992 14.797 1 94 26 ALA B C 1
ATOM 1500 O O . ALA B 1 26 ? 15.086 4.672 15.82 1 94 26 ALA B O 1
ATOM 1501 N N . PRO B 1 27 ? 16.219 3.762 14.102 1 94.06 27 PRO B N 1
ATOM 1502 C CA . PRO B 1 27 ? 17.453 4.379 14.57 1 94.06 27 PRO B CA 1
ATOM 1503 C C . PRO B 1 27 ? 17.375 5.906 14.594 1 94.06 27 PRO B C 1
ATOM 1505 O O . PRO B 1 27 ? 16.562 6.5 13.883 1 94.06 27 PRO B O 1
ATOM 1508 N N . PRO B 1 28 ? 18.203 6.57 15.375 1 91.31 28 PRO B N 1
ATOM 1509 C CA . PRO B 1 28 ? 18.141 8.016 15.57 1 91.31 28 PRO B CA 1
ATOM 1510 C C . PRO B 1 28 ? 18.281 8.797 14.266 1 91.31 28 PRO B C 1
ATOM 1512 O O . PRO B 1 28 ? 17.656 9.852 14.109 1 91.31 28 PRO B O 1
ATOM 1515 N N . ASP B 1 29 ? 19.031 8.383 13.289 1 95.19 29 ASP B N 1
ATOM 1516 C CA . ASP B 1 29 ? 19.234 9.156 12.07 1 95.19 29 ASP B CA 1
ATOM 1517 C C . ASP B 1 29 ? 18.344 8.664 10.938 1 95.19 29 ASP B C 1
ATOM 1519 O O . ASP B 1 29 ? 18.5 9.07 9.789 1 95.19 29 ASP B O 1
ATOM 1523 N N . PHE B 1 30 ? 17.312 7.922 11.289 1 97.88 30 PHE B N 1
ATOM 1524 C CA . PHE B 1 30 ? 16.453 7.328 10.273 1 97.88 30 PHE B CA 1
ATOM 1525 C C . PHE B 1 30 ? 15.648 8.398 9.547 1 97.88 30 PHE B C 1
ATOM 1527 O O . PHE B 1 30 ? 15.469 8.336 8.328 1 97.88 30 PHE B O 1
ATOM 1534 N N . ALA B 1 31 ? 15.25 9.375 10.242 1 98.06 31 ALA B N 1
ATOM 1535 C CA . ALA B 1 31 ? 14.406 10.438 9.695 1 98.06 31 ALA B CA 1
ATOM 1536 C C . ALA B 1 31 ? 15.062 11.094 8.484 1 98.06 31 ALA B C 1
ATOM 1538 O O . ALA B 1 31 ? 14.391 11.469 7.527 1 98.06 31 ALA B O 1
ATOM 1539 N N . ASP B 1 32 ? 16.406 11.141 8.531 1 97.62 32 ASP B N 1
ATOM 1540 C CA . ASP B 1 32 ? 17.141 11.875 7.504 1 97.62 32 ASP B CA 1
ATOM 1541 C C . ASP B 1 32 ? 17.875 10.922 6.57 1 97.62 32 ASP B C 1
ATOM 1543 O O . ASP B 1 32 ? 18.656 11.359 5.723 1 97.62 32 ASP B O 1
ATOM 1547 N N . PHE B 1 33 ? 17.625 9.625 6.762 1 97.69 33 PHE B N 1
ATOM 1548 C CA . PHE B 1 33 ? 18.312 8.633 5.938 1 97.69 33 PHE B CA 1
ATOM 1549 C C . PHE B 1 33 ? 18.016 8.859 4.461 1 97.69 33 PHE B C 1
ATOM 1551 O O . PHE B 1 33 ? 16.859 9.039 4.074 1 97.69 33 PHE B O 1
ATOM 1558 N N . ARG B 1 34 ? 19.078 8.859 3.684 1 97 34 ARG B N 1
ATOM 1559 C CA . ARG B 1 34 ? 18.953 9.008 2.238 1 97 34 ARG B CA 1
ATOM 1560 C C . ARG B 1 34 ? 19.453 7.766 1.516 1 97 34 ARG B C 1
ATOM 1562 O O . ARG B 1 34 ? 20.625 7.414 1.615 1 97 34 ARG B O 1
ATOM 1569 N N . ALA B 1 35 ? 18.625 7.129 0.816 1 95.38 35 ALA B N 1
ATOM 1570 C CA . ALA B 1 35 ? 18.984 5.906 0.104 1 95.38 35 ALA B CA 1
ATOM 1571 C C . ALA B 1 35 ? 19.656 6.223 -1.227 1 95.38 35 ALA B C 1
ATOM 1573 O O . ALA B 1 35 ? 20.281 5.352 -1.834 1 95.38 35 ALA B O 1
ATOM 1574 N N . GLY B 1 36 ? 19.516 7.488 -1.677 1 91.25 36 GLY B N 1
ATOM 1575 C CA . GLY B 1 36 ? 20.047 7.875 -2.979 1 91.25 36 GLY B CA 1
ATOM 1576 C C . GLY B 1 36 ? 18.969 8 -4.039 1 91.25 36 GLY B C 1
ATOM 1577 O O . GLY B 1 36 ? 17.781 7.84 -3.752 1 91.25 36 GLY B O 1
ATOM 1578 N N . GLY B 1 37 ? 19.281 8.492 -5.289 1 87.5 37 GLY B N 1
ATOM 1579 C CA . GLY B 1 37 ? 18.391 8.555 -6.434 1 87.5 37 GLY B CA 1
ATOM 1580 C C . GLY B 1 37 ? 17.281 9.578 -6.273 1 87.5 37 GLY B C 1
ATOM 1581 O O . GLY B 1 37 ? 16.234 9.469 -6.91 1 87.5 37 GLY B O 1
ATOM 1582 N N . LYS B 1 38 ? 17.344 10.445 -5.281 1 91 38 LYS B N 1
ATOM 1583 C CA . LYS B 1 38 ? 16.328 11.461 -5.012 1 91 38 LYS B CA 1
ATOM 1584 C C . LYS B 1 38 ? 15.102 10.836 -4.355 1 91 38 LYS B C 1
ATOM 1586 O O . LYS B 1 38 ? 13.992 11.375 -4.469 1 91 38 LYS B O 1
ATOM 1591 N N . VAL B 1 39 ? 15.336 9.688 -3.799 1 95.44 39 VAL B N 1
ATOM 1592 C CA . VAL B 1 39 ? 14.297 9.078 -2.982 1 95.44 39 VAL B CA 1
ATOM 1593 C C . VAL B 1 39 ? 14.047 9.93 -1.74 1 95.44 39 VAL B C 1
ATOM 1595 O O . VAL B 1 39 ? 14.992 10.422 -1.117 1 95.44 39 VAL B O 1
ATOM 1598 N N . ARG B 1 40 ? 12.812 10.133 -1.431 1 97.06 40 ARG B N 1
ATOM 1599 C CA . ARG B 1 40 ? 12.438 10.867 -0.227 1 97.06 40 ARG B CA 1
ATOM 1600 C C . ARG B 1 40 ? 13.016 10.211 1.021 1 97.06 40 ARG B C 1
ATOM 1602 O O . ARG B 1 40 ? 13.062 8.984 1.116 1 97.06 40 ARG B O 1
ATOM 1609 N N . THR B 1 41 ? 13.43 11.109 1.936 1 98.31 41 THR B N 1
ATOM 1610 C CA . THR B 1 41 ? 13.781 10.602 3.26 1 98.31 41 THR B CA 1
ATOM 1611 C C . THR B 1 41 ? 12.539 10.133 4.008 1 98.31 41 THR B C 1
ATOM 1613 O O . THR B 1 41 ? 11.414 10.469 3.623 1 98.31 41 THR B O 1
ATOM 1616 N N . PRO B 1 42 ? 12.766 9.305 5.094 1 98.69 42 PRO B N 1
ATOM 1617 C CA . PRO B 1 42 ? 11.602 8.938 5.902 1 98.69 42 PRO B CA 1
ATOM 1618 C C . PRO B 1 42 ? 10.805 10.148 6.379 1 98.69 42 PRO B C 1
ATOM 1620 O O . PRO B 1 42 ? 9.57 10.125 6.363 1 98.69 42 PRO B O 1
ATOM 1623 N N . HIS B 1 43 ? 11.469 11.211 6.75 1 98.56 43 HIS B N 1
ATOM 1624 C CA . HIS B 1 43 ? 10.789 12.438 7.164 1 98.56 43 HIS B CA 1
ATOM 1625 C C . HIS B 1 43 ? 9.953 13.008 6.027 1 98.56 43 HIS B C 1
ATOM 1627 O O . HIS B 1 43 ? 8.773 13.328 6.215 1 98.56 43 HIS B O 1
ATOM 1633 N N . GLU B 1 44 ? 10.531 13.078 4.883 1 98 44 GLU B N 1
ATOM 1634 C CA . GLU B 1 44 ? 9.836 13.586 3.709 1 98 44 GLU B CA 1
ATOM 1635 C C . GLU B 1 44 ? 8.656 12.695 3.332 1 98 44 GLU B C 1
ATOM 1637 O O . GLU B 1 44 ? 7.613 13.188 2.902 1 98 44 GLU B O 1
ATOM 1642 N N . LEU B 1 45 ? 8.836 11.383 3.486 1 98.38 45 LEU B N 1
ATOM 1643 C CA . LEU B 1 45 ? 7.777 10.438 3.154 1 98.38 45 LEU B CA 1
ATOM 1644 C C . LEU B 1 45 ? 6.582 10.609 4.09 1 98.38 45 LEU B C 1
ATOM 1646 O O . LEU B 1 45 ? 5.438 10.664 3.637 1 98.38 45 LEU B O 1
ATOM 1650 N N . VAL B 1 46 ? 6.852 10.711 5.348 1 98.44 46 VAL B N 1
ATOM 1651 C CA . VAL B 1 46 ? 5.777 10.906 6.316 1 98.44 46 VAL B CA 1
ATOM 1652 C C . VAL B 1 46 ? 5.047 12.211 6.027 1 98.44 46 VAL B C 1
ATOM 1654 O O . VAL B 1 46 ? 3.814 12.258 6.051 1 98.44 46 VAL B O 1
ATOM 1657 N N . SER B 1 47 ? 5.809 13.242 5.715 1 97.88 47 SER B N 1
ATOM 1658 C CA . SER B 1 47 ? 5.211 14.523 5.363 1 97.88 47 SER B CA 1
ATOM 1659 C C . SER B 1 47 ? 4.355 14.406 4.105 1 97.88 47 SER B C 1
ATOM 1661 O O . SER B 1 47 ? 3.279 15.008 4.02 1 97.88 47 SER B O 1
ATOM 1663 N N . HIS B 1 48 ? 4.836 13.656 3.166 1 97 48 HIS B N 1
ATOM 1664 C CA . HIS B 1 48 ? 4.074 13.453 1.939 1 97 48 HIS B CA 1
ATOM 1665 C C . HIS B 1 48 ? 2.791 12.672 2.209 1 97 48 HIS B C 1
ATOM 1667 O O . HIS B 1 48 ? 1.744 12.977 1.632 1 97 48 HIS B O 1
ATOM 1673 N N . MET B 1 49 ? 2.861 11.664 3.055 1 98 49 MET B N 1
ATOM 1674 C CA . MET B 1 49 ? 1.662 10.93 3.445 1 98 49 MET B CA 1
ATOM 1675 C C . MET B 1 49 ? 0.629 11.859 4.07 1 98 49 MET B C 1
ATOM 1677 O O . MET B 1 49 ? -0.566 11.742 3.793 1 98 49 MET B O 1
ATOM 1681 N N . ASP B 1 50 ? 1.147 12.75 4.879 1 95.81 50 ASP B N 1
ATOM 1682 C CA . ASP B 1 50 ? 0.273 13.758 5.48 1 95.81 50 ASP B CA 1
ATOM 1683 C C . ASP B 1 50 ? -0.407 14.602 4.406 1 95.81 50 ASP B C 1
ATOM 1685 O O . ASP B 1 50 ? -1.604 14.883 4.496 1 95.81 50 ASP B O 1
ATOM 1689 N N . SER B 1 51 ? 0.337 15 3.461 1 95.25 51 SER B N 1
ATOM 1690 C CA . SER B 1 51 ? -0.188 15.812 2.367 1 95.25 51 SER B CA 1
ATOM 1691 C C . SER B 1 51 ? -1.279 15.07 1.603 1 95.25 51 SER B C 1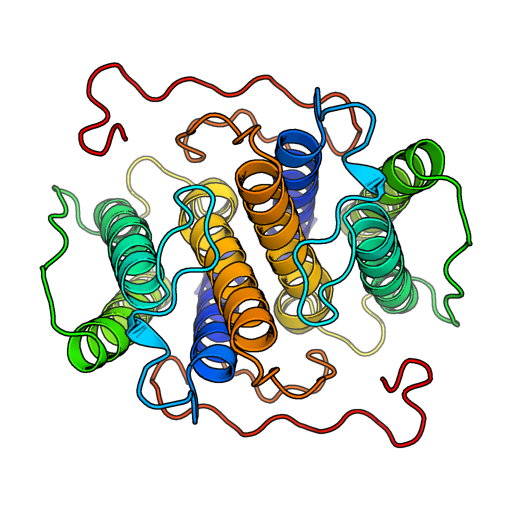
ATOM 1693 O O . SER B 1 51 ? -2.346 15.625 1.336 1 95.25 51 SER B O 1
ATOM 1695 N N . VAL B 1 52 ? -1.057 13.852 1.28 1 96.56 52 VAL B N 1
ATOM 1696 C CA . VAL B 1 52 ? -1.973 13.023 0.503 1 96.56 52 VAL B CA 1
ATOM 1697 C C . VAL B 1 52 ? -3.254 12.789 1.298 1 96.56 52 VAL B C 1
ATOM 1699 O O . VAL B 1 52 ? -4.359 12.93 0.766 1 96.56 52 VAL B O 1
ATOM 1702 N N . LEU B 1 53 ? -3.139 12.453 2.547 1 97.88 53 LEU B N 1
ATOM 1703 C CA . LEU B 1 53 ? -4.285 12.164 3.398 1 97.88 53 LEU B CA 1
ATOM 1704 C C . LEU B 1 53 ? -5.043 13.445 3.744 1 97.88 53 LEU B C 1
ATOM 1706 O O . LEU B 1 53 ? -6.273 13.438 3.828 1 97.88 53 LEU B O 1
ATOM 1710 N N . GLY B 1 54 ? -4.223 14.508 3.99 1 96.56 54 GLY B N 1
ATOM 1711 C CA . GLY B 1 54 ? -4.871 15.797 4.176 1 96.56 54 GLY B CA 1
ATOM 1712 C C . GLY B 1 54 ? -5.707 16.219 2.982 1 96.56 54 GLY B C 1
ATOM 1713 O O . GLY B 1 54 ? -6.816 16.734 3.148 1 96.56 54 GLY B O 1
ATOM 1714 N N . TYR B 1 55 ? -5.188 15.969 1.823 1 94.56 55 TYR B N 1
ATOM 1715 C CA . TYR B 1 55 ? -5.941 16.219 0.601 1 94.56 55 TYR B CA 1
ATOM 1716 C C . TYR B 1 55 ? -7.219 15.391 0.565 1 94.56 55 TYR B C 1
ATOM 1718 O O . TYR B 1 55 ? -8.273 15.883 0.155 1 94.56 55 TYR B O 1
ATOM 1726 N N . SER B 1 56 ? -7.152 14.164 0.978 1 96.38 56 SER B N 1
ATOM 1727 C CA . SER B 1 56 ? -8.32 13.297 1.016 1 96.38 56 SER B CA 1
ATOM 1728 C C . SER B 1 56 ? -9.398 13.859 1.935 1 96.38 56 SER B C 1
ATOM 1730 O O . SER B 1 56 ? -10.594 13.695 1.672 1 96.38 56 SER B O 1
ATOM 1732 N N . ARG B 1 57 ? -8.984 14.508 2.994 1 96.56 57 ARG B N 1
ATOM 1733 C CA . ARG B 1 57 ? -9.906 15.102 3.955 1 96.56 57 ARG B CA 1
ATOM 1734 C C . ARG B 1 57 ? -10.789 16.156 3.289 1 96.56 57 ARG B C 1
ATOM 1736 O O . ARG B 1 57 ? -11.953 16.328 3.664 1 96.56 57 ARG B O 1
ATOM 1743 N N . THR B 1 58 ? -10.289 16.766 2.266 1 96.06 58 THR B N 1
ATOM 1744 C CA . THR B 1 58 ? -11.016 17.844 1.604 1 96.06 58 THR B CA 1
ATOM 1745 C C . THR B 1 58 ? -12.25 17.297 0.888 1 96.06 58 THR B C 1
ATOM 1747 O O . THR B 1 58 ? -13.195 18.047 0.609 1 96.06 58 THR B O 1
ATOM 1750 N N . PHE B 1 59 ? -12.289 16.031 0.639 1 96.56 59 PHE B N 1
ATOM 1751 C CA . PHE B 1 59 ? -13.445 15.422 -0.01 1 96.56 59 PHE B CA 1
ATOM 1752 C C . PHE B 1 59 ? -14.57 15.195 0.99 1 96.56 59 PHE B C 1
ATOM 1754 O O . PHE B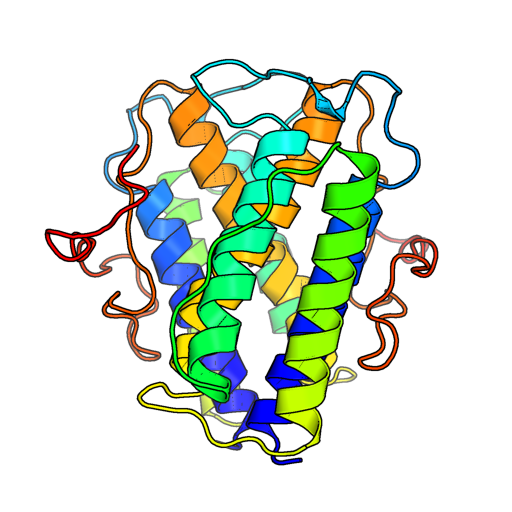 1 59 ? -15.68 14.82 0.608 1 96.56 59 PHE B O 1
ATOM 1761 N N . PHE B 1 60 ? -14.297 15.406 2.26 1 96.94 60 PHE B N 1
ATOM 1762 C CA . PHE B 1 60 ? -15.32 15.312 3.293 1 96.94 60 PHE B CA 1
ATOM 1763 C C . PHE B 1 60 ? -15.805 16.703 3.709 1 96.94 60 PHE B C 1
ATOM 1765 O O . PHE B 1 60 ? -17 16.891 3.971 1 96.94 60 PHE B O 1
ATOM 1772 N N . ILE B 1 61 ? -14.922 17.641 3.744 1 96.12 61 ILE B N 1
ATOM 1773 C CA . ILE B 1 61 ? -15.25 18.891 4.445 1 96.12 61 ILE B CA 1
ATOM 1774 C C . ILE B 1 61 ? -15.188 20.062 3.475 1 96.12 61 ILE B C 1
ATOM 1776 O O . ILE B 1 61 ? -15.57 21.172 3.818 1 96.12 61 ILE B O 1
ATOM 1780 N N . GLY B 1 62 ? -14.695 19.859 2.344 1 94.5 62 GLY B N 1
ATOM 1781 C CA . GLY B 1 62 ? -14.523 20.938 1.387 1 94.5 62 GLY B CA 1
ATOM 1782 C C . GLY B 1 62 ? -13.266 21.75 1.618 1 94.5 62 GLY B C 1
ATOM 1783 O O . GLY B 1 62 ? -12.492 21.469 2.533 1 94.5 62 GLY B O 1
ATOM 1784 N N . GLY B 1 63 ? -12.93 22.531 0.629 1 93.31 63 GLY B N 1
ATOM 1785 C CA . GLY B 1 63 ? -11.805 23.453 0.767 1 93.31 63 GLY B CA 1
ATOM 1786 C C . GLY B 1 63 ? -10.5 22.875 0.255 1 93.31 63 GLY B C 1
ATOM 1787 O O . GLY B 1 63 ? -10.492 22.109 -0.703 1 93.31 63 GLY B O 1
ATOM 1788 N N . SER B 1 64 ? -9.422 23.484 0.809 1 93.06 64 SER B N 1
ATOM 1789 C CA . SER B 1 64 ? -8.07 23.078 0.435 1 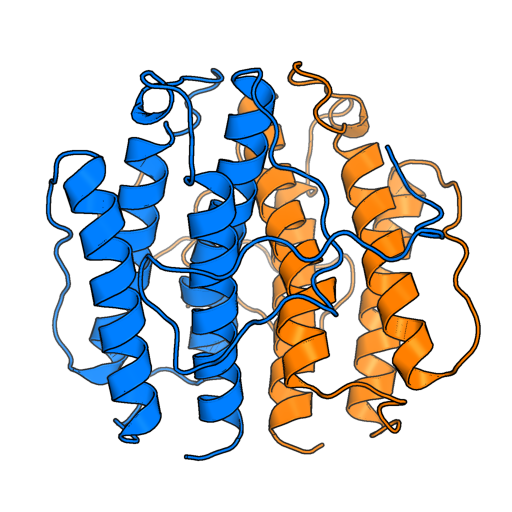93.06 64 SER B CA 1
ATOM 1790 C C . SER B 1 64 ? -7.266 22.641 1.654 1 93.06 64 SER B C 1
ATOM 1792 O O . SER B 1 64 ? -7.695 22.844 2.793 1 93.06 64 SER B O 1
ATOM 17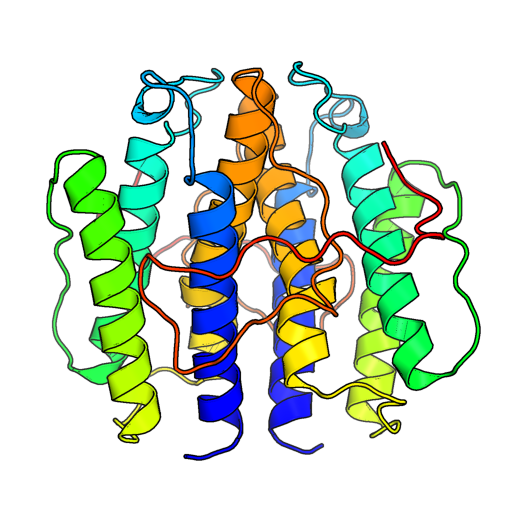94 N N . TYR B 1 65 ? -6.227 21.922 1.358 1 93.19 65 TYR B N 1
ATOM 1795 C CA . TYR B 1 65 ? -5.352 21.469 2.434 1 93.19 65 TYR B CA 1
ATOM 1796 C C . TYR B 1 65 ? -3.91 21.891 2.182 1 93.19 65 TYR B C 1
ATOM 1798 O O . TYR B 1 65 ? -3.377 21.688 1.089 1 93.19 65 TYR B O 1
ATOM 1806 N N . ARG B 1 66 ? -3.328 22.562 3.131 1 92.62 66 ARG B N 1
ATOM 1807 C CA . ARG B 1 66 ? -1.904 22.875 3.143 1 92.62 66 ARG B CA 1
ATOM 1808 C C . ARG B 1 66 ? -1.176 22.109 4.238 1 92.62 66 ARG B C 1
ATOM 1810 O O . ARG B 1 66 ? -1.368 22.375 5.426 1 92.62 66 ARG B O 1
ATOM 1817 N N . PRO B 1 67 ? -0.382 21.188 3.789 1 91.94 67 PRO B N 1
ATOM 1818 C CA . PRO B 1 67 ? 0.307 20.391 4.816 1 91.94 67 PRO B CA 1
ATOM 1819 C C . PRO B 1 67 ? 1.251 21.234 5.668 1 91.94 67 PRO B C 1
ATOM 1821 O O . PRO B 1 67 ? 1.987 22.078 5.141 1 91.94 67 PRO B O 1
ATOM 1824 N N . PRO B 1 68 ? 1.226 20.984 6.973 1 94.38 68 PRO B N 1
ATOM 1825 C CA . PRO B 1 68 ? 2.18 21.688 7.836 1 94.38 68 PRO B CA 1
ATOM 1826 C C . PRO B 1 68 ? 3.609 21.172 7.668 1 94.38 68 PRO B C 1
ATOM 1828 O O . PRO B 1 68 ? 3.818 20.031 7.273 1 94.38 68 PRO B O 1
ATOM 1831 N N . VAL B 1 69 ? 4.512 22.094 7.875 1 96.12 69 VAL B N 1
ATOM 1832 C CA . VAL B 1 69 ? 5.914 21.703 7.973 1 96.12 69 VAL B CA 1
ATOM 1833 C C . VAL B 1 69 ? 6.273 21.438 9.43 1 96.12 69 VAL B C 1
ATOM 1835 O O . VAL B 1 69 ? 6.277 22.344 10.258 1 96.12 69 VAL B O 1
ATOM 1838 N N . LEU B 1 70 ? 6.543 20.156 9.75 1 97.94 70 LEU B N 1
ATOM 1839 C CA . LEU B 1 70 ? 6.746 19.75 11.133 1 97.94 70 LEU B CA 1
ATOM 1840 C C . LEU B 1 70 ? 8.055 18.984 11.289 1 97.94 70 LEU B C 1
ATOM 1842 O O . LEU B 1 70 ? 8.5 18.312 10.352 1 97.94 70 LEU B O 1
ATOM 1846 N N . PRO B 1 71 ? 8.711 19.125 12.5 1 97.31 71 PRO B N 1
ATOM 1847 C CA . PRO B 1 71 ? 9.789 18.172 12.781 1 97.31 71 PRO B CA 1
ATOM 1848 C C . PRO B 1 71 ? 9.312 16.719 12.727 1 97.31 71 PRO B C 1
ATOM 1850 O O . PRO B 1 71 ? 8.117 16.453 12.805 1 97.31 71 PRO B O 1
ATOM 1853 N N . PHE B 1 72 ? 10.227 15.805 12.633 1 97.25 72 PHE B N 1
ATOM 1854 C CA . PHE B 1 72 ? 9.93 14.414 12.312 1 97.25 72 PHE B CA 1
ATOM 1855 C C . PHE B 1 72 ? 8.914 13.836 13.289 1 97.25 72 PHE B C 1
ATOM 1857 O O . PHE B 1 72 ? 7.883 13.305 12.883 1 97.25 72 PHE B O 1
ATOM 1864 N N . ASN B 1 73 ? 9.172 13.961 14.57 1 96.5 73 ASN B N 1
ATOM 1865 C CA . ASN B 1 73 ? 8.289 13.367 15.57 1 96.5 73 ASN B CA 1
ATOM 1866 C C . ASN B 1 73 ? 6.898 13.992 15.523 1 96.5 73 ASN B C 1
ATOM 1868 O O . ASN B 1 73 ? 5.898 13.297 15.688 1 96.5 73 ASN B O 1
ATOM 1872 N N . ASP B 1 74 ? 6.852 15.281 15.305 1 97.88 74 ASP B N 1
ATOM 1873 C CA . ASP B 1 74 ? 5.57 15.961 15.18 1 97.88 74 ASP B CA 1
ATOM 1874 C C . ASP B 1 74 ? 4.852 15.555 13.898 1 97.88 74 ASP B C 1
ATOM 1876 O O . ASP B 1 74 ? 3.619 15.477 13.867 1 97.88 74 ASP B O 1
ATOM 1880 N N . ALA B 1 75 ? 5.621 15.336 12.82 1 97.81 75 ALA B N 1
ATOM 1881 C CA . ALA B 1 75 ? 5.043 14.867 11.562 1 97.81 75 ALA B CA 1
ATOM 1882 C C . ALA B 1 75 ? 4.391 13.5 11.734 1 97.81 75 ALA B C 1
ATOM 1884 O O . ALA B 1 75 ? 3.297 13.258 11.219 1 97.81 75 ALA B O 1
ATOM 1885 N N . VAL B 1 76 ? 5.055 12.617 12.469 1 98.19 76 VAL B N 1
ATOM 1886 C CA . VAL B 1 76 ? 4.52 11.289 12.734 1 98.19 76 VAL B CA 1
ATOM 1887 C C . VAL B 1 76 ? 3.227 11.398 13.539 1 98.19 76 VAL B C 1
ATOM 1889 O O . VAL B 1 76 ? 2.229 10.75 13.219 1 98.19 76 VAL B O 1
ATOM 1892 N N . ALA B 1 77 ? 3.283 12.234 14.547 1 97.94 77 ALA B N 1
ATOM 1893 C CA . ALA B 1 77 ? 2.088 12.453 15.359 1 97.94 77 ALA B CA 1
ATOM 1894 C C . ALA B 1 77 ? 0.944 13.008 14.516 1 97.94 77 ALA B C 1
ATOM 1896 O O . ALA B 1 77 ? -0.199 12.555 14.641 1 97.94 77 ALA B O 1
ATOM 1897 N N . HIS B 1 78 ? 1.247 13.938 13.68 1 98.06 78 HIS B N 1
ATOM 1898 C CA . HIS B 1 78 ? 0.23 14.57 12.852 1 98.06 78 HIS B CA 1
ATOM 1899 C C . HIS B 1 78 ? -0.344 13.586 11.836 1 98.06 78 HIS B C 1
ATOM 1901 O O . HIS B 1 78 ? -1.535 13.633 11.523 1 98.06 78 HIS B O 1
ATOM 1907 N N . PHE B 1 79 ? 0.481 12.703 11.289 1 98.38 79 PHE B N 1
ATOM 1908 C CA . PHE B 1 79 ? 0.01 11.625 10.43 1 98.38 79 PHE B CA 1
ATOM 1909 C C . PHE B 1 79 ? -1.113 10.844 11.102 1 98.38 79 PHE B C 1
ATOM 1911 O O . PHE B 1 79 ? -2.172 10.633 10.508 1 98.38 79 PHE B O 1
ATOM 1918 N N . HIS B 1 80 ? -0.884 10.477 12.32 1 98.5 80 HIS B N 1
ATOM 1919 C CA . HIS B 1 80 ? -1.893 9.703 13.031 1 98.5 80 HIS B CA 1
ATOM 1920 C C . HIS B 1 80 ? -3.137 10.539 13.305 1 98.5 80 HIS B C 1
ATOM 1922 O O . HIS B 1 80 ? -4.258 10.023 13.266 1 98.5 80 HIS B O 1
ATOM 1928 N N . GLU B 1 81 ? -2.98 11.797 13.539 1 98.19 81 GLU B N 1
ATOM 1929 C CA . GLU B 1 81 ? -4.117 12.695 13.75 1 98.19 81 GLU B CA 1
ATOM 1930 C C . GLU B 1 81 ? -4.988 12.781 12.5 1 98.19 81 GLU B C 1
ATOM 1932 O O . GLU B 1 81 ? -6.215 12.773 12.594 1 98.19 81 GLU B O 1
ATOM 1937 N N . ILE B 1 82 ? -4.34 12.93 11.352 1 98.19 82 ILE B N 1
ATOM 1938 C CA . ILE B 1 82 ? -5.094 13.031 10.109 1 98.19 82 ILE B CA 1
ATOM 1939 C C . ILE B 1 82 ? -5.812 11.711 9.836 1 98.19 82 ILE B C 1
ATOM 1941 O O . ILE B 1 82 ? -6.957 11.711 9.375 1 98.19 82 ILE B O 1
ATOM 1945 N N . VAL B 1 83 ? -5.145 10.555 10.078 1 98.62 83 VAL B N 1
ATOM 1946 C CA . VAL B 1 83 ? -5.762 9.242 9.906 1 98.62 83 VAL B CA 1
ATOM 1947 C C . VAL B 1 83 ? -6.996 9.133 10.797 1 98.62 83 VAL B C 1
ATOM 1949 O O . VAL B 1 83 ? -8.055 8.695 10.352 1 98.62 83 VAL B O 1
ATOM 1952 N N . GLU B 1 84 ? -6.891 9.594 12.016 1 98.44 84 GLU B N 1
ATOM 1953 C CA . GLU B 1 84 ? -8.008 9.586 12.953 1 98.44 84 GLU B CA 1
ATOM 1954 C C . GLU B 1 84 ? -9.141 10.492 12.469 1 98.44 84 GLU B C 1
ATOM 1956 O O . GLU B 1 84 ? -10.312 10.133 12.586 1 98.44 84 GLU B O 1
ATOM 1961 N N . ASP B 1 85 ? -8.773 11.625 12.016 1 98.25 85 ASP B N 1
ATOM 1962 C CA . ASP B 1 85 ? -9.766 12.57 11.516 1 98.25 85 ASP B CA 1
ATOM 1963 C C . ASP B 1 85 ? -10.555 11.969 10.352 1 98.25 85 ASP B C 1
ATOM 1965 O O . ASP B 1 85 ? -11.789 12.047 10.32 1 98.25 85 ASP B O 1
ATOM 1969 N N . LEU B 1 86 ? -9.867 11.391 9.43 1 98.62 86 LEU B N 1
ATOM 1970 C CA . LEU B 1 86 ? -10.508 10.734 8.289 1 98.62 86 LEU B CA 1
ATOM 1971 C C . LEU B 1 86 ? -11.438 9.625 8.758 1 98.62 86 LEU B C 1
ATOM 1973 O O . LEU B 1 86 ? -12.562 9.5 8.266 1 98.62 86 LEU B O 1
ATOM 1977 N N . ALA B 1 87 ? -10.914 8.852 9.711 1 98.56 87 ALA B N 1
ATOM 1978 C CA . ALA B 1 87 ? -11.719 7.754 10.25 1 98.56 87 ALA B CA 1
ATOM 1979 C C . ALA B 1 87 ? -12.992 8.273 10.906 1 98.56 87 ALA B C 1
ATOM 1981 O O . ALA B 1 87 ? -14.047 7.648 10.805 1 98.56 87 ALA B O 1
ATOM 1982 N N . ARG B 1 88 ? -12.898 9.383 11.562 1 98.19 88 ARG B N 1
ATOM 1983 C CA . ARG B 1 88 ? -14.062 9.992 12.195 1 98.19 88 ARG B CA 1
ATOM 1984 C C . ARG B 1 88 ? -15.102 10.398 11.156 1 98.19 88 ARG B C 1
ATOM 1986 O O . ARG B 1 88 ? -16.297 10.172 11.352 1 98.19 88 ARG B O 1
ATOM 1993 N N . HIS B 1 89 ? -14.648 10.969 10.07 1 98.19 89 HIS B N 1
ATOM 1994 C CA . HIS B 1 89 ? -15.57 11.344 9.008 1 98.19 89 HIS B CA 1
ATOM 1995 C C . HIS B 1 89 ? -16.266 10.117 8.414 1 98.19 89 HIS B C 1
ATOM 1997 O O . HIS B 1 89 ? -17.453 10.156 8.117 1 98.19 89 HIS B O 1
ATOM 2003 N N . LEU B 1 90 ? -15.508 9.078 8.266 1 98.38 90 LEU B N 1
ATOM 2004 C CA . LEU B 1 90 ? -16.078 7.836 7.754 1 98.38 90 LEU B CA 1
ATOM 2005 C C . LEU B 1 90 ? -17.125 7.285 8.719 1 98.38 90 LEU B C 1
ATOM 2007 O O . LEU B 1 90 ? -18.219 6.895 8.305 1 98.38 90 LEU B O 1
ATOM 2011 N N . GLU B 1 91 ? -16.797 7.316 9.969 1 97.44 91 GLU B N 1
ATOM 2012 C CA . GLU B 1 91 ? -17.656 6.785 11.008 1 97.44 91 GLU B CA 1
ATOM 2013 C C . GLU B 1 91 ? -18.953 7.59 11.117 1 97.44 91 GLU B C 1
ATOM 2015 O O . GLU B 1 91 ? -20.031 7.023 11.32 1 97.44 91 GLU B O 1
ATOM 2020 N N . GLN B 1 92 ? -18.875 8.852 10.93 1 97.12 92 GLN B N 1
ATOM 2021 C CA . GLN B 1 92 ? -20 9.758 11.102 1 97.12 92 GLN B CA 1
ATOM 2022 C C . GLN B 1 92 ? -20.891 9.773 9.852 1 97.12 92 GLN B C 1
ATOM 2024 O O . GLN B 1 92 ? -21.969 10.352 9.859 1 97.12 92 GLN B O 1
ATOM 2029 N N . GLY B 1 93 ? -20.391 9.211 8.844 1 96.62 93 GLY B N 1
ATOM 2030 C CA . GLY B 1 93 ? -21.172 9.172 7.617 1 96.62 93 GLY B CA 1
ATOM 2031 C C . GLY B 1 93 ? -21.141 10.477 6.848 1 96.62 93 GLY B C 1
ATOM 2032 O O . GLY B 1 93 ? -22.094 10.82 6.152 1 96.62 93 GLY B O 1
ATOM 2033 N N . SER B 1 94 ? -20.016 11.195 7.035 1 96.5 94 SER B N 1
ATOM 2034 C CA . SER B 1 94 ? -19.844 12.422 6.258 1 96.5 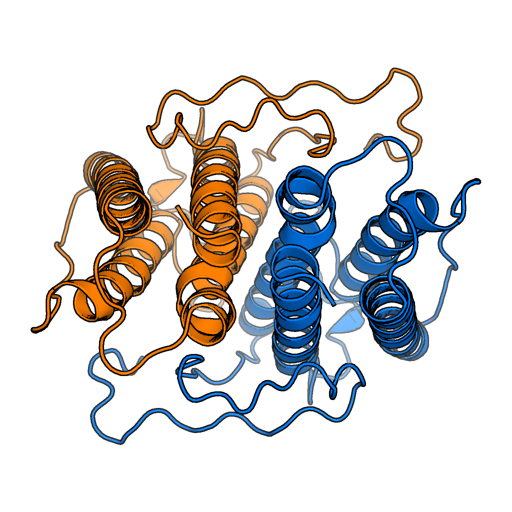94 SER B CA 1
ATOM 2035 C C . SER B 1 94 ? -19.969 12.141 4.762 1 96.5 94 SER B C 1
ATOM 2037 O O . SER B 1 94 ? -19.438 11.141 4.27 1 96.5 94 SER B O 1
ATOM 2039 N N . GLU B 1 95 ? -20.656 13.023 4.121 1 96.12 95 GLU B N 1
ATOM 2040 C CA . GLU B 1 95 ? -20.859 12.836 2.686 1 96.12 95 GLU B CA 1
ATOM 2041 C C . GLU B 1 95 ? -19.547 12.961 1.919 1 96.12 95 GLU B C 1
ATOM 2043 O O . GLU B 1 95 ? -18.734 13.836 2.223 1 96.12 95 GLU B O 1
ATOM 2048 N N . PHE B 1 96 ? -19.344 12.039 0.929 1 95.88 96 PHE B N 1
ATOM 2049 C CA . PHE B 1 96 ? -18.25 12.188 -0.026 1 95.88 96 PHE B CA 1
ATOM 2050 C C . PHE B 1 96 ? -18.562 13.289 -1.033 1 95.88 96 PHE B C 1
ATOM 2052 O O . PHE B 1 96 ? -19.578 13.242 -1.729 1 95.88 96 PHE B O 1
ATOM 2059 N N . GLN B 1 97 ? -17.781 14.242 -1.092 1 95.69 97 GLN B N 1
ATOM 2060 C CA . GLN B 1 97 ? -17.984 15.336 -2.035 1 95.69 97 GLN B CA 1
ATOM 2061 C C . GLN B 1 97 ? -17.203 15.109 -3.324 1 95.69 97 GLN B C 1
ATOM 2063 O O . GLN B 1 97 ? -15.984 15.305 -3.359 1 95.69 97 GLN B O 1
ATOM 2068 N N . GLY B 1 98 ? -17.891 14.734 -4.43 1 93.62 98 GLY B N 1
ATOM 2069 C CA . GLY B 1 98 ? -17.281 14.625 -5.738 1 93.62 98 GLY B CA 1
ATOM 2070 C C . GLY B 1 98 ? -16.359 13.422 -5.863 1 93.62 98 GLY B C 1
ATOM 2071 O O . GLY B 1 98 ? -15.461 13.398 -6.715 1 93.62 98 GLY B O 1
ATOM 2072 N N . ILE B 1 99 ? -16.453 12.469 -5.008 1 95.56 99 ILE B N 1
ATOM 2073 C CA . ILE B 1 99 ? -15.602 11.289 -5.035 1 95.56 99 ILE B CA 1
ATOM 2074 C C . ILE B 1 99 ? -16.391 10.078 -4.531 1 95.56 99 ILE B C 1
ATOM 2076 O O . ILE B 1 99 ? -17.422 10.227 -3.881 1 95.56 99 ILE B O 1
ATOM 2080 N N . THR B 1 100 ? -16.016 8.938 -4.938 1 97.38 100 THR B N 1
ATOM 2081 C CA . THR B 1 100 ? -16.625 7.719 -4.414 1 97.38 100 THR B CA 1
ATOM 2082 C C . THR B 1 100 ? -15.68 7.035 -3.426 1 97.38 100 THR B C 1
ATOM 2084 O O . THR B 1 100 ? -14.5 7.383 -3.34 1 97.38 100 THR B O 1
ATOM 2087 N N . ALA B 1 101 ? -16.188 6.094 -2.668 1 98.19 101 ALA B N 1
ATOM 2088 C CA . ALA B 1 101 ? -15.367 5.297 -1.753 1 98.19 101 ALA B CA 1
ATOM 2089 C C . ALA B 1 101 ? -14.25 4.57 -2.5 1 98.19 101 ALA B C 1
ATOM 2091 O O . ALA B 1 101 ? -13.125 4.477 -2.006 1 98.19 101 ALA B O 1
ATOM 2092 N N . GLU B 1 102 ? -14.586 4.109 -3.713 1 98.19 102 GLU B N 1
ATOM 2093 C CA . GLU B 1 102 ? -13.625 3.391 -4.539 1 98.19 102 GLU B CA 1
ATOM 2094 C C . GLU B 1 102 ? -12.453 4.285 -4.93 1 98.19 102 GLU B C 1
ATOM 2096 O O . GLU B 1 102 ? -11.297 3.871 -4.852 1 98.19 102 GLU B O 1
ATOM 2101 N N . VAL B 1 103 ? -12.75 5.492 -5.25 1 97.69 103 VAL B N 1
ATOM 2102 C CA . VAL B 1 103 ? -11.719 6.418 -5.699 1 97.69 103 VAL B CA 1
ATOM 2103 C C . VAL B 1 103 ? -10.875 6.879 -4.512 1 97.69 103 VAL B C 1
ATOM 2105 O O . VAL B 1 103 ? -9.664 7.059 -4.633 1 97.69 103 VAL B O 1
ATOM 2108 N N . LEU B 1 104 ? -11.523 7.055 -3.389 1 98.06 104 LEU B N 1
ATOM 2109 C CA . LEU B 1 104 ? -10.789 7.367 -2.168 1 98.06 104 LEU B CA 1
ATOM 2110 C C . LEU B 1 104 ? -9.812 6.25 -1.821 1 98.06 104 LEU B C 1
ATOM 2112 O O . LEU B 1 104 ? -8.664 6.52 -1.453 1 98.06 104 LEU B O 1
ATOM 2116 N N . LEU B 1 105 ? -10.227 5.008 -2.02 1 98.62 105 LEU B N 1
ATOM 2117 C CA . LEU B 1 105 ? -9.406 3.84 -1.733 1 98.62 105 LEU B CA 1
ATOM 2118 C C . LEU B 1 105 ? -8.258 3.725 -2.73 1 98.62 105 LEU B C 1
ATOM 2120 O O . LEU B 1 105 ? -7.098 3.564 -2.336 1 98.62 105 LEU B O 1
ATOM 2124 N N . GLN B 1 106 ? -8.562 3.904 -4.012 1 97.94 106 GLN B N 1
ATOM 2125 C CA . GLN B 1 106 ? -7.555 3.672 -5.039 1 97.94 106 GLN B CA 1
ATOM 2126 C C . GLN B 1 106 ? -6.508 4.781 -5.043 1 97.94 106 GLN B C 1
ATOM 2128 O O . GLN B 1 106 ? -5.359 4.559 -5.441 1 97.94 106 GLN B O 1
ATOM 2133 N N . GLY B 1 107 ? -7.012 5.973 -4.727 1 96.5 107 GLY B N 1
ATOM 2134 C CA . GLY B 1 107 ? -6.145 7.141 -4.824 1 96.5 107 GLY B CA 1
ATOM 2135 C C . GLY B 1 107 ? -5.352 7.398 -3.559 1 96.5 107 GLY B C 1
ATOM 2136 O O . GLY B 1 107 ? -4.312 6.777 -3.33 1 96.5 107 GLY B O 1
ATOM 2137 N N . PRO B 1 108 ? -5.844 8.336 -2.713 1 97.75 108 PRO B N 1
ATOM 2138 C CA . PRO B 1 108 ? -5 8.797 -1.607 1 97.75 108 PRO B CA 1
ATOM 2139 C C . PRO B 1 108 ? -4.723 7.703 -0.579 1 97.75 108 PRO B C 1
ATOM 2141 O O . PRO B 1 108 ? -3.617 7.629 -0.033 1 97.75 108 PRO B O 1
ATOM 2144 N N . PHE B 1 109 ? -5.695 6.797 -0.28 1 98.75 109 PHE B N 1
ATOM 2145 C CA . PHE B 1 109 ? -5.484 5.797 0.76 1 98.75 109 PHE B CA 1
ATOM 2146 C C . PHE B 1 109 ? -4.449 4.766 0.32 1 98.75 109 PHE B C 1
ATOM 2148 O O . PHE B 1 109 ? -3.508 4.473 1.058 1 98.75 109 PHE B O 1
ATOM 2155 N N . SER B 1 110 ? -4.566 4.289 -0.86 1 98.75 110 SER B N 1
ATOM 2156 C CA . SER B 1 110 ? -3.602 3.322 -1.371 1 98.75 110 SER B CA 1
ATOM 2157 C C . SER B 1 110 ? -2.238 3.967 -1.601 1 98.75 110 SER B C 1
ATOM 2159 O O . SER B 1 110 ? -1.203 3.322 -1.422 1 98.75 110 SER B O 1
ATOM 2161 N N . ASP B 1 111 ? -2.236 5.223 -2.006 1 98.25 111 ASP B N 1
ATOM 2162 C CA . ASP B 1 111 ? -0.965 5.922 -2.16 1 98.25 111 ASP B CA 1
ATOM 2163 C C . ASP B 1 111 ? -0.197 5.965 -0.841 1 98.25 111 ASP B C 1
ATOM 2165 O O . ASP B 1 111 ? 1 5.672 -0.805 1 98.25 111 ASP B O 1
ATOM 2169 N N . ALA B 1 112 ? -0.895 6.312 0.155 1 98.75 112 ALA B N 1
ATOM 2170 C CA . ALA B 1 112 ? -0.275 6.348 1.477 1 98.75 112 ALA B CA 1
ATOM 2171 C C . ALA B 1 112 ? 0.232 4.965 1.879 1 98.75 112 ALA B C 1
ATOM 2173 O O . ALA B 1 112 ? 1.304 4.84 2.477 1 98.75 112 ALA B O 1
ATOM 2174 N N . MET B 1 113 ? -0.509 3.898 1.563 1 98.88 113 MET B N 1
ATOM 2175 C CA . MET B 1 113 ? -0.091 2.537 1.884 1 98.88 113 MET B CA 1
ATOM 2176 C C . MET B 1 113 ? 1.201 2.178 1.156 1 98.88 113 MET B C 1
ATOM 2178 O O . MET B 1 113 ? 2.07 1.512 1.719 1 98.88 113 MET B O 1
ATOM 2182 N N . THR B 1 114 ? 1.313 2.625 -0.12 1 98.81 114 THR B N 1
ATOM 2183 C CA . THR B 1 114 ? 2.561 2.402 -0.842 1 98.81 114 THR B CA 1
ATOM 2184 C C . THR B 1 114 ? 3.732 3.055 -0.114 1 98.81 114 THR B C 1
ATOM 2186 O O . THR B 1 114 ? 4.824 2.488 -0.055 1 98.81 114 THR B O 1
ATOM 2189 N N . HIS B 1 115 ? 3.484 4.215 0.441 1 9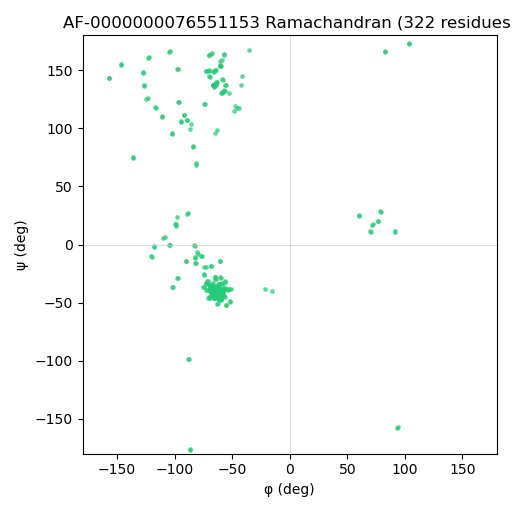8.81 115 HIS B N 1
ATOM 2190 C CA . HIS B 1 115 ? 4.547 4.926 1.143 1 98.81 115 HIS B CA 1
ATOM 2191 C C . HIS B 1 115 ? 4.898 4.238 2.457 1 98.81 115 HIS B C 1
ATOM 2193 O O . HIS B 1 115 ? 6.055 4.254 2.883 1 98.81 115 HIS B O 1
ATOM 2199 N N . ALA B 1 116 ? 3.93 3.586 3.104 1 98.75 116 ALA B N 1
ATOM 2200 C CA . ALA B 1 116 ? 4.25 2.754 4.262 1 98.75 116 ALA B CA 1
ATOM 2201 C C . ALA B 1 116 ? 5.23 1.646 3.887 1 98.75 116 ALA B C 1
ATOM 2203 O O . ALA B 1 116 ? 6.156 1.347 4.645 1 98.75 116 ALA B O 1
ATOM 2204 N N . GLY B 1 117 ? 5.027 1.078 2.732 1 98.62 117 GLY B N 1
ATOM 2205 C CA . GLY B 1 117 ? 5.957 0.075 2.238 1 98.62 117 GLY B CA 1
ATOM 2206 C C . GLY B 1 117 ? 7.34 0.63 1.964 1 98.62 117 GLY B C 1
ATOM 2207 O O . GLY B 1 117 ? 8.344 -0.046 2.197 1 98.62 117 GLY B O 1
ATOM 2208 N N . GLN B 1 118 ? 7.363 1.824 1.468 1 98.75 118 GLN B N 1
ATOM 2209 C CA . GLN B 1 118 ? 8.641 2.467 1.187 1 98.75 118 GLN B CA 1
ATOM 2210 C C . GLN B 1 118 ? 9.398 2.771 2.477 1 98.75 118 GLN B C 1
ATOM 2212 O O . GLN B 1 118 ? 10.625 2.639 2.529 1 98.75 118 GLN B O 1
ATOM 2217 N N . LEU B 1 119 ? 8.648 3.135 3.508 1 98.69 119 LEU B N 1
ATOM 2218 C CA . LEU B 1 119 ? 9.273 3.342 4.809 1 98.69 119 LEU B CA 1
ATOM 2219 C C . LEU B 1 119 ? 9.922 2.057 5.309 1 98.69 119 LEU B C 1
ATOM 2221 O O . LEU B 1 119 ? 11.047 2.08 5.812 1 98.69 119 LEU B O 1
ATOM 2225 N N . ALA B 1 120 ? 9.211 0.958 5.156 1 97.81 120 ALA B N 1
ATOM 2226 C CA . ALA B 1 120 ? 9.75 -0.331 5.586 1 97.81 120 ALA B CA 1
ATOM 2227 C C . ALA B 1 120 ? 11.016 -0.685 4.816 1 97.81 120 ALA B C 1
ATOM 2229 O O . ALA B 1 120 ? 11.977 -1.201 5.391 1 97.81 120 ALA B O 1
ATOM 2230 N N . MET B 1 121 ? 11.016 -0.39 3.545 1 98.19 121 MET B N 1
ATOM 2231 C CA . MET B 1 121 ? 12.195 -0.659 2.734 1 98.19 121 MET B CA 1
ATOM 2232 C C . MET B 1 121 ? 13.359 0.229 3.16 1 98.19 121 MET B C 1
ATOM 2234 O O . MET B 1 121 ? 14.5 -0.231 3.236 1 98.19 121 MET B O 1
ATOM 2238 N N . LEU B 1 122 ? 13.07 1.479 3.422 1 98.25 122 LEU B N 1
ATOM 2239 C CA . LEU B 1 122 ? 14.117 2.396 3.867 1 98.25 122 LEU B CA 1
ATOM 2240 C C . LEU B 1 122 ? 14.711 1.938 5.191 1 98.25 122 LEU B C 1
ATOM 2242 O O . LEU B 1 122 ? 15.906 2.111 5.434 1 98.25 122 LEU B O 1
ATOM 2246 N N . ARG B 1 123 ? 13.875 1.333 6.078 1 97.5 123 ARG B N 1
ATOM 2247 C CA . ARG B 1 123 ? 14.375 0.748 7.316 1 97.5 123 ARG B CA 1
ATOM 2248 C C . ARG B 1 123 ? 15.445 -0.3 7.035 1 97.5 123 ARG B C 1
ATOM 2250 O O . ARG B 1 123 ? 16.484 -0.319 7.691 1 97.5 123 ARG B O 1
ATOM 2257 N N . ARG B 1 124 ? 15.18 -1.084 6.105 1 96.88 124 ARG B N 1
ATOM 2258 C CA . ARG B 1 124 ? 16.125 -2.141 5.75 1 96.88 124 ARG B CA 1
ATOM 2259 C C . ARG B 1 124 ? 17.391 -1.56 5.141 1 96.88 124 ARG B C 1
ATOM 2261 O O . ARG B 1 124 ? 18.5 -1.978 5.484 1 96.88 124 ARG B O 1
ATOM 2268 N N . LEU B 1 125 ? 17.234 -0.584 4.281 1 96.69 125 LEU B N 1
ATOM 2269 C CA . LEU B 1 125 ? 18.375 0.062 3.641 1 96.69 125 LEU B CA 1
ATOM 2270 C C . LEU B 1 125 ? 19.234 0.791 4.668 1 96.69 125 LEU B C 1
ATOM 2272 O O . LEU B 1 125 ? 20.453 0.911 4.496 1 96.69 125 LEU B O 1
ATOM 2276 N N . ALA B 1 126 ? 18.594 1.202 5.703 1 96.06 126 ALA B N 1
ATOM 2277 C CA . ALA B 1 126 ? 19.281 1.92 6.773 1 96.06 126 ALA B CA 1
ATOM 2278 C C . ALA B 1 126 ? 19.953 0.95 7.738 1 96.06 126 ALA B C 1
ATOM 2280 O O . ALA B 1 126 ? 20.562 1.368 8.734 1 96.06 126 ALA B O 1
ATOM 2281 N N . GLY B 1 127 ? 19.828 -0.372 7.512 1 95.06 127 GLY B N 1
ATOM 2282 C CA . GLY B 1 127 ? 20.547 -1.381 8.273 1 95.06 127 GLY B CA 1
ATOM 2283 C C . GLY B 1 127 ? 19.766 -1.879 9.477 1 95.06 127 GLY B C 1
ATOM 2284 O O . GLY B 1 127 ? 20.328 -2.564 10.344 1 95.06 127 GLY B O 1
ATOM 2285 N N . ASP B 1 128 ? 18.516 -1.534 9.562 1 95.88 128 ASP B N 1
ATOM 2286 C CA . ASP B 1 128 ? 17.672 -1.921 10.688 1 95.88 128 ASP B CA 1
ATOM 2287 C C . ASP B 1 128 ? 16.297 -2.396 10.195 1 95.88 128 ASP B C 1
ATOM 2289 O O . ASP B 1 128 ? 15.289 -1.715 10.398 1 95.88 128 ASP B O 1
ATOM 2293 N N . PRO B 1 129 ? 16.219 -3.541 9.664 1 95 129 PRO B N 1
ATOM 2294 C CA . PRO B 1 129 ? 14.977 -4.023 9.055 1 95 129 PRO B CA 1
ATOM 2295 C C . PRO B 1 129 ? 13.859 -4.238 10.078 1 95 129 PRO B C 1
ATOM 2297 O O . PRO B 1 129 ? 14.133 -4.547 11.234 1 95 129 PRO B O 1
ATOM 2300 N N . VAL B 1 130 ? 12.648 -4.043 9.602 1 93.06 130 VAL B N 1
ATOM 2301 C CA . VAL B 1 130 ? 11.461 -4.359 10.391 1 93.06 130 VAL B CA 1
ATOM 2302 C C . VAL B 1 130 ? 11.32 -5.875 10.523 1 93.06 130 VAL B C 1
ATOM 2304 O O . VAL B 1 130 ? 11.617 -6.617 9.586 1 93.06 130 VAL B O 1
ATOM 2307 N N . ALA B 1 131 ? 10.859 -6.316 11.609 1 86.94 131 ALA B N 1
ATOM 2308 C CA . ALA B 1 131 ? 10.656 -7.746 11.836 1 86.94 131 ALA B CA 1
ATOM 2309 C C . ALA B 1 131 ? 9.555 -8.297 10.938 1 86.94 131 ALA B C 1
ATOM 2311 O O . ALA B 1 131 ? 8.539 -7.633 10.719 1 86.94 131 ALA B O 1
ATOM 2312 N N . PRO B 1 132 ? 9.812 -9.461 10.383 1 87.31 132 PRO B N 1
ATOM 2313 C CA . PRO B 1 132 ? 8.75 -10.078 9.586 1 87.31 132 PRO B CA 1
ATOM 2314 C C . PRO B 1 132 ? 7.484 -10.336 10.398 1 87.31 132 PRO B C 1
ATOM 2316 O O . PRO B 1 132 ? 7.551 -10.492 11.625 1 87.31 132 PRO B O 1
ATOM 2319 N N . GLU B 1 133 ? 6.352 -10.359 9.719 1 89.62 133 GLU B N 1
ATOM 2320 C CA . GLU B 1 133 ? 5.062 -10.555 10.375 1 89.62 133 GLU B CA 1
ATOM 2321 C C . GLU B 1 133 ? 4.023 -11.102 9.406 1 89.62 133 GLU B C 1
ATOM 2323 O O . GLU B 1 133 ? 4.047 -10.789 8.211 1 89.62 133 GLU B O 1
ATOM 2328 N N . ASN B 1 134 ? 3.164 -12.008 9.969 1 88.69 134 ASN B N 1
ATOM 2329 C CA . ASN B 1 134 ? 1.944 -12.383 9.258 1 88.69 134 ASN B CA 1
ATOM 2330 C C . ASN B 1 134 ? 0.781 -11.461 9.617 1 88.69 134 ASN B C 1
ATOM 2332 O O . ASN B 1 134 ? 0.193 -11.586 10.695 1 88.69 134 ASN B O 1
ATOM 2336 N N . PHE B 1 135 ? 0.403 -10.617 8.719 1 91.56 135 PHE B N 1
ATOM 2337 C CA . PHE B 1 135 ? -0.539 -9.539 9 1 91.56 135 PHE B CA 1
ATOM 2338 C C . PHE B 1 135 ? -1.964 -10.07 9.086 1 91.56 135 PHE B C 1
ATOM 2340 O O . PHE B 1 135 ? -2.879 -9.352 9.492 1 91.56 135 PHE B O 1
ATOM 2347 N N . ILE B 1 136 ? -2.139 -11.297 8.719 1 90.88 136 ILE B N 1
ATOM 2348 C CA . ILE B 1 136 ? -3.43 -11.945 8.922 1 90.88 136 ILE B CA 1
ATOM 2349 C C . ILE B 1 136 ? -3.719 -12.062 10.414 1 90.88 136 ILE B C 1
ATOM 2351 O O . ILE B 1 136 ? -4.871 -11.961 10.844 1 90.88 136 ILE B O 1
ATOM 2355 N N . PHE B 1 137 ? -2.631 -12.164 11.148 1 90.75 137 PHE B N 1
ATOM 2356 C CA . PHE B 1 137 ? -2.799 -12.383 12.578 1 90.75 137 PHE B CA 1
ATOM 2357 C C . PHE B 1 137 ? -2.52 -11.102 13.359 1 90.75 137 PHE B C 1
ATOM 2359 O O . PHE B 1 137 ? -2.559 -11.102 14.594 1 90.75 137 PHE B O 1
ATOM 2366 N N . ALA B 1 138 ? -2.178 -10.07 12.625 1 93.62 138 ALA B N 1
ATOM 2367 C CA . ALA B 1 138 ? -1.897 -8.805 13.297 1 93.62 138 ALA B CA 1
ATOM 2368 C C . ALA B 1 138 ? -3.141 -8.273 14.008 1 93.62 138 ALA B C 1
ATOM 2370 O O . ALA B 1 138 ? -4.25 -8.352 13.469 1 93.62 138 ALA B O 1
ATOM 2371 N N . ALA B 1 139 ? -3.012 -7.73 15.164 1 94 139 ALA B N 1
ATOM 2372 C CA . ALA B 1 139 ? -4.117 -7.184 15.953 1 94 139 ALA B CA 1
ATOM 2373 C C . ALA B 1 139 ? -4.48 -5.781 15.484 1 94 139 ALA B C 1
ATOM 2375 O O . ALA B 1 139 ? -4.324 -4.809 16.234 1 94 139 ALA B O 1
ATOM 2376 N N . ILE B 1 140 ? -5.023 -5.703 14.305 1 96.69 140 ILE B N 1
ATOM 2377 C CA . ILE B 1 140 ? -5.43 -4.434 13.719 1 96.69 140 ILE B CA 1
ATOM 2378 C C . ILE B 1 140 ? -6.918 -4.199 13.969 1 96.69 140 ILE B C 1
ATOM 2380 O O . ILE B 1 140 ? -7.754 -5.039 13.625 1 96.69 140 ILE B O 1
ATOM 2384 N N . HIS B 1 141 ? -7.203 -3.117 14.594 1 96.31 141 HIS B N 1
ATOM 2385 C CA . HIS B 1 141 ? -8.578 -2.746 14.922 1 96.31 141 HIS B CA 1
ATOM 2386 C C . HIS B 1 141 ? -8.898 -1.341 14.422 1 96.31 141 HIS B C 1
ATOM 2388 O O . HIS B 1 141 ? -8.102 -0.418 14.586 1 96.31 141 HIS B O 1
ATOM 2394 N N . PRO B 1 142 ? -10.086 -1.176 13.844 1 96.94 142 PRO B N 1
ATOM 2395 C CA . PRO B 1 142 ? -10.445 0.123 13.266 1 96.94 142 PRO B CA 1
ATOM 2396 C C . PRO B 1 142 ? -10.453 1.244 14.305 1 96.94 142 PRO B C 1
ATOM 2398 O O . PRO B 1 142 ? -10.406 2.424 13.945 1 96.94 142 PRO B O 1
ATOM 2401 N N . GLU B 1 143 ? -10.43 0.914 15.586 1 96.12 143 GLU B N 1
ATOM 2402 C CA . GLU B 1 143 ? -10.484 1.916 16.641 1 96.12 143 GLU B CA 1
ATOM 2403 C C . GLU B 1 143 ? -9.086 2.369 17.047 1 96.12 143 GLU B C 1
ATOM 2405 O O . GLU B 1 143 ? -8.93 3.371 17.75 1 96.12 143 GLU B O 1
ATOM 2410 N N . ASN B 1 144 ? -8.07 1.619 16.625 1 97.5 144 ASN B N 1
ATOM 2411 C CA . ASN B 1 144 ? -6.699 1.979 16.969 1 97.5 144 ASN B CA 1
ATOM 2412 C C . ASN B 1 144 ? -5.977 2.641 15.805 1 97.5 144 ASN B C 1
ATOM 2414 O O . ASN B 1 144 ? -5.363 1.959 14.984 1 97.5 144 ASN B O 1
ATOM 2418 N N . LEU B 1 145 ? -5.973 3.916 15.789 1 98.06 145 LEU B N 1
ATOM 2419 C CA . LEU B 1 145 ? -5.43 4.688 14.672 1 98.06 145 LEU B CA 1
ATOM 2420 C C . LEU B 1 145 ? -4.25 5.543 15.133 1 98.06 145 LEU B C 1
ATOM 2422 O O . LEU B 1 145 ? -3.641 6.246 14.32 1 98.06 145 LEU B O 1
ATOM 2426 N N . GLY B 1 146 ? -3.971 5.465 16.453 1 96.06 146 GLY B N 1
ATOM 2427 C CA . GLY B 1 146 ? -2.912 6.266 17.047 1 96.06 146 GLY B CA 1
ATOM 2428 C C . GLY B 1 146 ? -1.549 5.605 16.969 1 96.06 146 GLY B C 1
ATOM 2429 O O . GLY B 1 146 ? -1.39 4.57 16.312 1 96.06 146 GLY B O 1
ATOM 2430 N N . PRO B 1 147 ? -0.561 6.207 17.547 1 95.25 147 PRO B N 1
ATOM 2431 C CA . PRO B 1 147 ? 0.813 5.711 17.438 1 95.25 147 PRO B CA 1
ATOM 2432 C C . PRO B 1 147 ? 1.057 4.465 18.281 1 95.25 147 PRO B C 1
ATOM 2434 O O . PRO B 1 147 ? 2.039 3.75 18.062 1 95.25 147 PRO B O 1
ATOM 2437 N N . ASP B 1 148 ? 0.178 4.246 19.266 1 95.5 148 ASP B N 1
ATOM 2438 C CA . ASP B 1 148 ? 0.345 3.062 20.109 1 95.5 148 ASP B CA 1
ATOM 2439 C C . ASP B 1 148 ? -0.281 1.832 19.453 1 95.5 148 ASP B C 1
ATOM 2441 O O . ASP B 1 148 ? -1.416 1.467 19.781 1 95.5 148 ASP B O 1
ATOM 2445 N N . GLN B 1 149 ? 0.494 1.246 18.625 1 96.06 149 GLN B N 1
ATOM 2446 C CA . GLN B 1 149 ? 0.046 0.068 17.891 1 96.06 149 GLN B CA 1
ATOM 2447 C C . GLN B 1 149 ? 0.532 -1.215 18.547 1 96.06 149 GLN B C 1
ATOM 2449 O O . GLN B 1 149 ? 1.604 -1.236 19.156 1 96.06 149 GLN B O 1
ATOM 2454 N N . PRO B 1 150 ? -0.224 -2.275 18.391 1 93.44 150 PRO B N 1
ATOM 2455 C CA . PRO B 1 150 ? 0.205 -3.551 18.969 1 93.44 150 PRO B CA 1
ATOM 2456 C C . PRO B 1 150 ? 1.535 -4.039 18.406 1 93.44 150 PRO B C 1
ATOM 2458 O O . PRO B 1 150 ? 1.893 -3.691 17.281 1 93.44 150 PRO B O 1
ATOM 2461 N N . LEU B 1 151 ? 2.217 -4.812 19.188 1 89.75 151 LEU B N 1
ATOM 2462 C CA . LEU B 1 151 ? 3.449 -5.445 18.734 1 89.75 151 LEU B CA 1
ATOM 2463 C C . LEU B 1 151 ? 3.154 -6.527 17.703 1 89.75 151 LEU B C 1
ATOM 2465 O O . LEU B 1 151 ? 2.072 -7.121 17.719 1 89.75 151 LEU B O 1
ATOM 2469 N N . PRO B 1 152 ? 4.109 -6.715 16.797 1 85.81 152 PRO B N 1
ATOM 2470 C CA . PRO B 1 152 ? 3.924 -7.77 15.797 1 85.81 152 PRO B CA 1
ATOM 2471 C C . PRO B 1 152 ? 3.686 -9.141 16.422 1 85.81 152 PRO B C 1
ATOM 2473 O O . PRO B 1 152 ? 4.273 -9.461 17.469 1 85.81 152 PRO B O 1
ATOM 2476 N N . VAL B 1 153 ? 2.637 -9.742 15.852 1 75.25 153 VAL B N 1
ATOM 2477 C CA . VAL B 1 153 ? 2.389 -11.117 16.281 1 75.25 153 VAL B CA 1
ATOM 2478 C C . VAL B 1 153 ? 3.225 -12.07 15.43 1 75.25 153 VAL B C 1
ATOM 2480 O O . VAL B 1 153 ? 3.27 -11.953 14.203 1 75.25 153 VAL B O 1
ATOM 2483 N N . SER B 1 154 ? 4.359 -12.523 15.953 1 59.84 154 SER B N 1
ATOM 2484 C CA . SER B 1 154 ? 5.227 -13.453 15.234 1 59.84 154 SER B CA 1
ATOM 2485 C C . SER B 1 154 ? 4.43 -14.625 14.664 1 59.84 154 SER B C 1
ATOM 2487 O O . SER B 1 154 ? 3.545 -15.164 15.328 1 59.84 154 SER B O 1
ATOM 2489 N N . PRO B 1 155 ? 4.434 -14.648 13.289 1 53.25 155 PRO B N 1
ATOM 2490 C CA . PRO B 1 155 ? 3.775 -15.812 12.688 1 53.25 155 PRO B CA 1
ATOM 2491 C C . PRO B 1 155 ? 3.969 -17.094 13.508 1 53.25 155 PRO B C 1
ATOM 2493 O O . PRO B 1 155 ? 4.852 -17.141 14.367 1 53.25 155 PRO B O 1
ATOM 2496 N N . ASP B 1 156 ? 3.061 -18.047 12.992 1 44.53 156 ASP B N 1
ATOM 2497 C CA . ASP B 1 156 ? 2.99 -19.438 13.43 1 44.53 156 ASP B CA 1
ATOM 2498 C C . ASP B 1 156 ? 4.363 -20.109 13.359 1 44.53 156 ASP B C 1
ATOM 2500 O O . ASP B 1 156 ? 5.219 -19.688 12.578 1 44.53 156 ASP B O 1
ATOM 2504 N N . LYS B 1 157 ? 4.793 -20.734 14.328 1 47.34 157 LYS B N 1
ATOM 2505 C CA . LYS B 1 157 ? 5.926 -21.656 14.359 1 47.34 157 LYS B CA 1
ATOM 2506 C C . LYS B 1 157 ? 6.328 -22.078 12.953 1 47.34 157 LYS B C 1
ATOM 2508 O O . LYS B 1 157 ? 7.504 -22.344 12.688 1 47.34 157 LYS B O 1
ATOM 2513 N N . ASP B 1 158 ? 5.422 -22.328 12.07 1 42.16 158 ASP B N 1
ATOM 2514 C CA . ASP B 1 158 ? 5.684 -23 10.797 1 42.16 158 ASP B CA 1
ATOM 2515 C C . ASP B 1 158 ? 5.801 -22 9.656 1 42.16 158 ASP B C 1
ATOM 2517 O O . ASP B 1 158 ? 5.562 -22.344 8.492 1 42.16 158 ASP B O 1
ATOM 2521 N N . TRP B 1 159 ? 6.02 -20.75 10 1 48.44 159 TRP B N 1
ATOM 2522 C CA . TRP B 1 159 ? 6.105 -19.859 8.844 1 48.44 159 TRP B CA 1
ATOM 2523 C C . TRP B 1 159 ? 7.289 -20.234 7.957 1 48.44 159 TRP B C 1
ATOM 2525 O O . TRP B 1 159 ? 8.445 -20.078 8.359 1 48.44 159 TRP B O 1
ATOM 2535 N N . PRO B 1 160 ? 7.113 -20.969 6.863 1 42.91 160 PRO B N 1
ATOM 2536 C CA . PRO B 1 160 ? 8.172 -21.516 6.02 1 42.91 160 PRO B CA 1
ATOM 2537 C C . PRO B 1 160 ? 9.18 -20.453 5.566 1 42.91 160 PRO B C 1
ATOM 2539 O O . PRO B 1 160 ? 10.336 -20.781 5.273 1 42.91 160 PRO B O 1
ATOM 2542 N N . GLU B 1 161 ? 8.68 -19.156 5.23 1 39.38 161 GLU B N 1
ATOM 2543 C CA . GLU B 1 161 ? 9.648 -18.25 4.617 1 39.38 161 GLU B CA 1
ATOM 2544 C C . GLU B 1 161 ? 10.406 -17.469 5.676 1 39.38 161 GLU B C 1
ATOM 2546 O O . GLU B 1 161 ? 10.883 -16.359 5.41 1 39.38 161 GLU B O 1
ATOM 2551 N N . LYS B 1 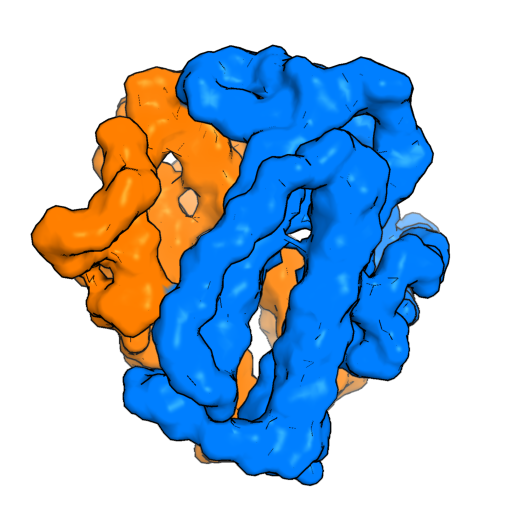162 ? 10.547 -17.922 6.754 1 43.5 162 LYS B N 1
ATOM 2552 C CA . LYS B 1 162 ? 11.352 -17.281 7.789 1 43.5 162 LYS B CA 1
ATOM 2553 C C . LYS B 1 162 ? 12.695 -16.812 7.23 1 43.5 162 LYS B C 1
ATOM 2555 O O . LYS B 1 162 ? 13.375 -17.562 6.523 1 43.5 162 LYS B O 1
ATOM 2560 N N . PRO B 1 163 ? 12.992 -15.344 7.254 1 37.78 163 PRO B N 1
ATOM 2561 C CA . PRO B 1 163 ? 14.305 -15.008 6.707 1 37.78 163 PRO B CA 1
ATOM 2562 C C . PRO B 1 163 ? 15.43 -15.867 7.293 1 37.78 163 PRO B C 1
ATOM 2564 O O . PRO B 1 163 ? 15.297 -16.375 8.406 1 37.78 163 PRO B O 1
#